Protein AF-0000000080707293 (afdb_homodimer)

Nearest PDB structures (foldseek):
  4d07-assembly1_A-2  TM=9.463E-01  e=6.306E-10  Homo sapiens
  3brl-assembly1_A-2  TM=9.479E-01  e=1.840E-09  Drosophila melanogaster
  7y8w-assembly4_R  TM=9.428E-01  e=1.524E-09  Caenorhabditis elegans
  3rjs-assembly1_A-2  TM=9.451E-01  e=4.175E-09  Toxoplasma gondii
  8glv-assembly1_AQ  TM=9.305E-01  e=3.047E-09  Chlamydomonas reinhardtii

Radius of gyration: 20.5 Å; Cα contacts (8 Å, |Δi|>4): 388; chains: 2; bounding box: 33×100×35 Å

Organism: Ectocarpus siliculosus (NCBI:txid2880)

pLDDT: mean 87.83, std 19.04, range [30.44, 98.69]

Foldseek 3Di:
DVPVVDPPPPCLPPQDDWDKFWDDWQDDPVVVVVLVSLLSVLVVVDDDQVSSQVRSQVVCVVVHDAHKGKGKDQDDDDDDDPQWNTWTWMDTHRMIMIMTGHDD/DPPPVDCPPPPLPPQDDWDKFWDDWQDDPVVVVVLVSLLSVLVVVDDDQVSSQVSSQVVCVVVHDARKGKGKDQDDDDDDDPQWNTWTWMDTHRMIMIMTGHDD

InterPro domains:
  IPR001372 Dynein light chain, type 1/2 [PF01221] (20-100)
  IPR001372 Dynein light chain, type 1/2 [PTHR11886] (20-100)
  IPR001372 Dynein light chain, type 1/2 [SM01375] (15-102)
  IPR037177 Dynein light chain superfamily [G3DSA:3.30.740.10] (8-102)
  IPR037177 Dynein light chain superfamily [SSF54648] (12-102)

Structure (mmCIF, N/CA/C/O backbone):
data_AF-0000000080707293-model_v1
#
loop_
_entity.id
_entity.type
_entity.pdbx_description
1 polymer 'Dynein light chain'
#
loop_
_atom_site.group_PDB
_atom_site.id
_atom_site.type_symbol
_atom_site.label_atom_id
_atom_site.label_alt_id
_atom_site.label_comp_id
_atom_site.label_asym_id
_atom_site.label_entity_id
_atom_site.label_seq_id
_atom_site.pdbx_PDB_ins_code
_atom_site.Cartn_x
_atom_site.Cartn_y
_atom_site.Cartn_z
_atom_site.occupancy
_atom_site.B_iso_or_equiv
_atom_site.auth_seq_id
_atom_site.auth_comp_id
_atom_site.auth_asym_id
_atom_site.auth_atom_id
_atom_site.pdbx_PDB_model_num
ATOM 1 N N . MET A 1 1 ? 3.734 52.5 7.848 1 31.91 1 MET A N 1
ATOM 2 C CA . MET A 1 1 ? 4.555 51.562 7.055 1 31.91 1 MET A CA 1
ATOM 3 C C . MET A 1 1 ? 4.66 50.219 7.73 1 31.91 1 MET A C 1
ATOM 5 O O . MET A 1 1 ? 5.418 49.344 7.285 1 31.91 1 MET A O 1
ATOM 9 N N . ALA A 1 2 ? 4.551 49.969 9.117 1 45.84 2 ALA A N 1
ATOM 10 C CA . ALA A 1 2 ? 4.316 48.969 10.156 1 45.84 2 ALA A CA 1
ATOM 11 C C . ALA A 1 2 ? 3.207 48.031 9.75 1 45.84 2 ALA A C 1
ATOM 13 O O . ALA A 1 2 ? 3.072 46.938 10.328 1 45.84 2 ALA A O 1
ATOM 14 N N . ASP A 1 3 ? 2.119 48.375 9.062 1 36.53 3 ASP A N 1
ATOM 15 C CA . ASP A 1 3 ? 0.836 47.719 8.844 1 36.53 3 ASP A CA 1
ATOM 16 C C . ASP A 1 3 ? 1.015 46.375 8.102 1 36.53 3 ASP A C 1
ATOM 18 O O . ASP A 1 3 ? 0.141 45.531 8.148 1 36.53 3 ASP A O 1
ATOM 22 N N . ASP A 1 4 ? 1.733 46.344 6.996 1 37.84 4 ASP A N 1
ATOM 23 C CA . ASP A 1 4 ? 1.766 45.188 6.078 1 37.84 4 ASP A CA 1
ATOM 24 C C . ASP A 1 4 ? 2.279 43.938 6.773 1 37.84 4 ASP A C 1
ATOM 26 O O . ASP A 1 4 ? 2.531 42.938 6.125 1 37.84 4 ASP A O 1
ATOM 30 N N . GLU A 1 5 ? 3.037 43.938 7.863 1 36.81 5 GLU A N 1
ATOM 31 C CA . GLU A 1 5 ? 3.383 42.781 8.656 1 36.81 5 GLU A CA 1
ATOM 32 C C . GLU A 1 5 ? 2.146 41.938 8.961 1 36.81 5 GLU A C 1
ATOM 34 O O . GLU A 1 5 ? 1.722 41.844 10.117 1 36.81 5 GLU A O 1
ATOM 39 N N . GLN A 1 6 ? 0.89 42.219 8.445 1 34.91 6 GLN A N 1
ATOM 40 C CA . GLN A 1 6 ? -0.385 41.531 8.516 1 34.91 6 GLN A CA 1
ATOM 41 C C . GLN A 1 6 ? -0.174 40.031 8.688 1 34.91 6 GLN A C 1
ATOM 43 O O . GLN A 1 6 ? 0.9 39.5 8.375 1 34.91 6 GLN A O 1
ATOM 48 N N . ALA A 1 7 ? -1.354 39.125 8.867 1 35.03 7 ALA A N 1
ATOM 49 C CA . ALA A 1 7 ? -1.967 37.812 8.875 1 35.03 7 ALA A CA 1
ATOM 50 C C . ALA A 1 7 ? -1.515 36.969 7.676 1 35.03 7 ALA A C 1
ATOM 52 O O . ALA A 1 7 ? -2.096 37.062 6.594 1 35.03 7 ALA A O 1
ATOM 53 N N . ALA A 1 8 ? -0.641 37.062 7.145 1 39.03 8 ALA A N 1
ATOM 54 C CA . ALA A 1 8 ? -0.325 35.875 6.363 1 39.03 8 ALA A CA 1
ATOM 55 C C . ALA A 1 8 ? -0.735 34.594 7.109 1 39.03 8 ALA A C 1
ATOM 57 O O . ALA A 1 8 ? -0.04 34.156 8.023 1 39.03 8 ALA A O 1
ATOM 58 N N . SER A 1 9 ? -1.974 34.5 7.707 1 38.31 9 SER A N 1
ATOM 59 C CA . SER A 1 9 ? -2.871 33.5 8.234 1 38.31 9 SER A CA 1
ATOM 60 C C . SER A 1 9 ? -2.668 32.156 7.527 1 38.31 9 SER A C 1
ATOM 62 O O . SER A 1 9 ? -2.949 32.031 6.332 1 38.31 9 SER A O 1
ATOM 64 N N . GLU A 1 10 ? -1.678 31.578 7.391 1 38.59 10 GLU A N 1
ATOM 65 C CA . GLU A 1 10 ? -1.727 30.141 7.121 1 38.59 10 GLU A CA 1
ATOM 66 C C . GLU A 1 10 ? -3.125 29.578 7.363 1 38.59 10 GLU A C 1
ATOM 68 O O . GLU A 1 10 ? -3.607 29.578 8.5 1 38.59 10 GLU A O 1
ATOM 73 N N . ALA A 1 11 ? -4.203 29.969 6.824 1 42.25 11 ALA A N 1
ATOM 74 C CA . ALA A 1 11 ? -5.57 29.453 6.727 1 42.25 11 ALA A CA 1
ATOM 75 C C . ALA A 1 11 ? -5.652 28.016 7.234 1 42.25 11 ALA A C 1
ATOM 77 O O . ALA A 1 11 ? -5.246 27.078 6.535 1 42.25 11 ALA A O 1
ATOM 78 N N . GLN A 1 12 ? -5.258 27.75 8.352 1 49.78 12 GLN A N 1
ATOM 79 C CA . GLN A 1 12 ? -5.473 26.516 9.109 1 49.78 12 GLN A CA 1
ATOM 80 C C . GLN A 1 12 ? -6.871 25.953 8.875 1 49.78 12 GLN A C 1
ATOM 82 O O . GLN A 1 12 ? -7.859 26.516 9.359 1 49.78 12 GLN A O 1
ATOM 87 N N . GLU A 1 13 ? -7.164 25.891 7.715 1 58.53 13 GLU A N 1
ATOM 88 C CA . GLU A 1 13 ? -8.445 25.234 7.477 1 58.53 13 GLU A CA 1
ATOM 89 C C . GLU A 1 13 ? -8.852 24.359 8.664 1 58.53 13 GLU A C 1
ATOM 91 O O . GLU A 1 13 ? -8 23.75 9.312 1 58.53 13 GLU A O 1
ATOM 96 N N . SER A 1 14 ? -9.812 24.859 9.359 1 77.5 14 SER A N 1
ATOM 97 C CA . SER A 1 14 ? -10.414 24.094 10.445 1 77.5 14 SER A CA 1
ATOM 98 C C . SER A 1 14 ? -10.477 22.609 10.109 1 77.5 14 SER A C 1
ATOM 100 O O . SER A 1 14 ? -11.109 22.219 9.117 1 77.5 14 SER A O 1
ATOM 102 N N . VAL A 1 15 ? -9.484 21.922 10.547 1 84 15 VAL A N 1
ATOM 103 C CA . VAL A 1 15 ? -9.422 20.469 10.344 1 84 15 VAL A CA 1
ATOM 104 C C . VAL A 1 15 ? -10.344 19.766 11.328 1 84 15 VAL A C 1
ATOM 106 O O . VAL A 1 15 ? -10.352 20.078 12.523 1 84 15 VAL A O 1
ATOM 109 N N . THR A 1 16 ? -11.297 19.016 10.758 1 91.75 16 THR A N 1
ATOM 110 C CA . THR A 1 16 ? -12.172 18.203 11.602 1 91.75 16 THR A CA 1
ATOM 111 C C . THR A 1 16 ? -11.352 17.328 12.547 1 91.75 16 THR A C 1
ATOM 113 O O . THR A 1 16 ? -10.375 16.703 12.133 1 91.75 16 THR A O 1
ATOM 116 N N . GLU A 1 17 ? -11.719 17.422 13.812 1 92.5 17 GLU A N 1
ATOM 117 C CA . GLU A 1 17 ? -11.062 16.547 14.781 1 92.5 17 GLU A CA 1
ATOM 118 C C . GLU A 1 17 ? -11.438 15.086 14.555 1 92.5 17 GLU A C 1
ATOM 120 O O . GLU A 1 17 ? -12.625 14.758 14.414 1 92.5 17 GLU A O 1
ATOM 125 N N . ARG A 1 18 ? -10.383 14.305 14.461 1 96.75 18 ARG A N 1
ATOM 126 C CA . ARG A 1 18 ? -10.602 12.875 14.227 1 96.75 18 ARG A CA 1
ATOM 127 C C . ARG A 1 18 ? -9.805 12.031 15.211 1 96.75 18 ARG A C 1
ATOM 129 O O . ARG A 1 18 ? -8.766 12.469 15.719 1 96.75 18 ARG A O 1
ATOM 136 N N . LYS A 1 19 ? -10.359 10.867 15.562 1 97.62 19 LYS A N 1
ATOM 137 C CA . LYS A 1 19 ? -9.641 9.93 16.422 1 97.62 19 LYS A CA 1
ATOM 138 C C . LYS A 1 19 ? -8.531 9.227 15.641 1 97.62 19 LYS A C 1
ATOM 140 O O . LYS A 1 19 ? -8.781 8.633 14.594 1 97.62 19 LYS A O 1
ATOM 145 N N . ILE A 1 20 ? -7.328 9.32 16.234 1 98.06 20 ILE A N 1
ATOM 146 C CA . ILE A 1 20 ? -6.191 8.727 15.547 1 98.06 20 ILE A CA 1
ATOM 147 C C . ILE A 1 20 ? -5.566 7.645 16.422 1 98.06 20 ILE A C 1
ATOM 149 O O . ILE A 1 20 ? -5.297 7.875 17.609 1 98.06 20 ILE A O 1
ATOM 153 N N . GLU A 1 21 ? -5.457 6.488 15.852 1 98.38 21 GLU A N 1
ATOM 154 C CA . GLU A 1 21 ? -4.762 5.371 16.484 1 98.38 21 GLU A CA 1
ATOM 155 C C . GLU A 1 21 ? -3.537 4.953 15.68 1 98.38 21 GLU A C 1
ATOM 157 O O . GLU A 1 21 ? -3.666 4.469 14.547 1 98.38 21 GLU A O 1
ATOM 162 N N . VAL A 1 22 ? -2.398 5.094 16.344 1 98.38 22 VAL A N 1
ATOM 163 C CA . VAL A 1 22 ? -1.158 4.746 15.656 1 98.38 22 VAL A CA 1
ATOM 164 C C . VAL A 1 22 ? -0.89 3.252 15.805 1 98.38 22 VAL A C 1
ATOM 166 O O . VAL A 1 22 ? -0.842 2.727 16.922 1 98.38 22 VAL A O 1
ATOM 169 N N . LEU A 1 23 ? -0.719 2.668 14.688 1 97.19 23 LEU A N 1
ATOM 170 C CA . LEU A 1 23 ? -0.496 1.228 14.695 1 97.19 23 LEU A CA 1
ATOM 171 C C . LEU A 1 23 ? 0.981 0.905 14.492 1 97.19 23 LEU A C 1
ATOM 173 O O . LEU A 1 23 ? 1.514 -0.006 15.133 1 97.19 23 LEU A O 1
ATOM 177 N N . ILE A 1 24 ? 1.685 1.557 13.602 1 96.81 24 ILE A N 1
ATOM 178 C CA . ILE A 1 24 ? 3.121 1.456 13.375 1 96.81 24 ILE A CA 1
ATOM 179 C C . ILE A 1 24 ? 3.699 2.842 13.102 1 96.81 24 ILE A C 1
ATOM 181 O O . ILE A 1 24 ? 3.148 3.605 12.297 1 96.81 24 ILE A O 1
ATOM 185 N N . ALA A 1 25 ? 4.719 3.174 13.781 1 97.12 25 ALA A N 1
ATOM 186 C CA . ALA A 1 25 ? 5.379 4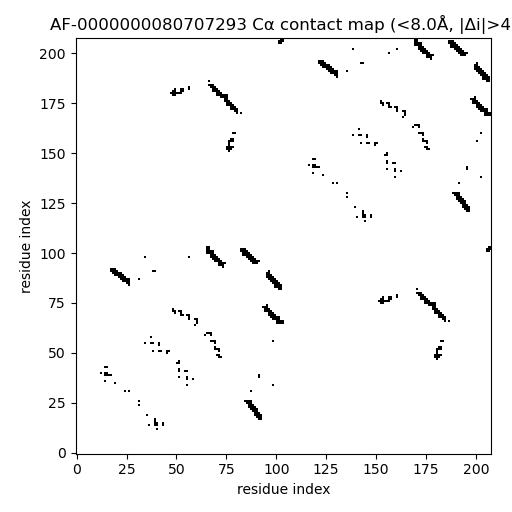.457 13.562 1 97.12 25 ALA A CA 1
ATOM 187 C C . ALA A 1 25 ? 6.895 4.281 13.477 1 97.12 25 ALA A C 1
ATOM 189 O O . ALA A 1 25 ? 7.586 4.305 14.492 1 97.12 25 ALA A O 1
ATOM 190 N N . GLU A 1 26 ? 7.355 4.07 12.336 1 95.38 26 GLU A N 1
ATOM 191 C CA . GLU A 1 26 ? 8.781 4.098 12.031 1 95.38 26 GLU A CA 1
ATOM 192 C C . GLU A 1 26 ? 9.148 5.32 11.195 1 95.38 26 GLU A C 1
ATOM 194 O O . GLU A 1 26 ? 9.727 5.188 10.117 1 95.38 26 GLU A O 1
ATOM 199 N N . ILE A 1 27 ? 8.75 6.441 11.75 1 94.88 27 ILE A N 1
ATOM 200 C CA . ILE A 1 27 ? 8.922 7.746 11.125 1 94.88 27 ILE A CA 1
ATOM 201 C C . ILE A 1 27 ? 9.094 8.812 12.203 1 94.88 27 ILE A C 1
ATOM 203 O O . ILE A 1 27 ? 8.57 8.68 13.312 1 94.88 27 ILE A O 1
ATOM 207 N N . PRO A 1 28 ? 9.898 9.875 11.891 1 95.31 28 PRO A N 1
ATOM 208 C CA . PRO A 1 28 ? 10.07 10.938 12.883 1 95.31 28 PRO A CA 1
ATOM 209 C C . PRO A 1 28 ? 8.75 11.57 13.312 1 95.31 28 PRO A C 1
ATOM 211 O O . PRO A 1 28 ? 7.812 11.641 12.516 1 95.31 28 PRO A O 1
ATOM 214 N N . GLU A 1 29 ? 8.734 12.047 14.57 1 96.44 29 GLU A N 1
ATOM 215 C CA . GLU A 1 29 ? 7.523 12.609 15.164 1 96.44 29 GLU A CA 1
ATOM 216 C C . GLU A 1 29 ? 6.992 13.773 14.344 1 96.44 29 GLU A C 1
ATOM 218 O O . GLU A 1 29 ? 5.781 13.938 14.188 1 96.44 29 GLU A O 1
ATOM 223 N N . GLU A 1 30 ? 7.879 14.508 13.891 1 96.06 30 GLU A N 1
ATOM 224 C CA . GLU A 1 30 ? 7.469 15.656 13.086 1 96.06 30 GLU A CA 1
ATOM 225 C C . GLU A 1 30 ? 6.691 15.211 11.852 1 96.06 30 GLU A C 1
ATOM 227 O O . GLU A 1 30 ? 5.668 15.812 11.508 1 96.06 30 GLU A O 1
ATOM 232 N N . LEU A 1 31 ? 7.156 14.188 11.219 1 95.94 31 LEU A N 1
ATOM 233 C CA . LEU A 1 31 ? 6.5 13.664 10.023 1 95.94 31 LEU A CA 1
ATOM 234 C C . LEU A 1 31 ? 5.195 12.969 10.383 1 95.94 31 LEU A C 1
ATOM 236 O O . LEU A 1 31 ? 4.238 12.984 9.602 1 95.94 31 LEU A O 1
ATOM 240 N N . GLN A 1 32 ? 5.129 12.422 11.539 1 97.31 32 GLN A N 1
ATOM 241 C CA . GLN A 1 32 ? 3.893 11.828 12.031 1 97.31 32 GLN A CA 1
ATOM 242 C C . GLN A 1 32 ? 2.779 12.867 12.125 1 97.31 32 GLN A C 1
ATOM 244 O O . GLN A 1 32 ? 1.669 12.641 11.641 1 97.31 32 GLN A O 1
ATOM 249 N N . GLN A 1 33 ? 3.154 13.945 12.742 1 97.12 33 GLN A N 1
ATOM 250 C CA . GLN A 1 33 ? 2.172 15.008 12.93 1 97.12 33 GLN A CA 1
ATOM 251 C C . GLN A 1 33 ? 1.723 15.586 11.586 1 97.12 33 GLN A C 1
ATOM 253 O O . GLN A 1 33 ? 0.54 15.875 11.398 1 97.12 33 GLN A O 1
ATOM 258 N N . LYS A 1 34 ? 2.689 15.703 10.773 1 96.88 34 LYS A N 1
ATOM 259 C CA . LYS A 1 34 ? 2.375 16.172 9.43 1 96.88 34 LYS A CA 1
ATOM 260 C C . LYS A 1 34 ? 1.408 15.234 8.727 1 96.88 34 LYS A C 1
ATOM 262 O O . LYS A 1 34 ? 0.44 15.672 8.102 1 96.88 34 LYS A O 1
ATOM 267 N N . ALA A 1 35 ? 1.639 13.961 8.789 1 98 35 ALA A N 1
ATOM 268 C CA . ALA A 1 35 ? 0.805 12.953 8.141 1 98 35 ALA A CA 1
ATOM 269 C C . ALA A 1 35 ? -0.608 12.953 8.719 1 98 35 ALA A C 1
ATOM 271 O O . ALA A 1 35 ? -1.59 12.922 7.973 1 98 35 ALA A O 1
ATOM 272 N N . LYS A 1 36 ? -0.695 13.023 10.031 1 97.94 36 LYS A N 1
ATOM 273 C CA . LYS A 1 36 ? -1.994 13.055 10.703 1 97.94 36 LYS A CA 1
ATOM 274 C C . LYS A 1 36 ? -2.816 14.258 10.25 1 97.94 36 LYS A C 1
ATOM 276 O O . LYS A 1 36 ? -3.994 14.125 9.914 1 97.94 36 LYS A O 1
ATOM 281 N N . ARG A 1 37 ? -2.16 15.328 10.273 1 96.81 37 ARG A N 1
ATOM 282 C CA . ARG A 1 37 ? -2.855 16.547 9.883 1 96.81 37 ARG A CA 1
ATOM 283 C C . ARG A 1 37 ? -3.285 16.484 8.422 1 96.81 37 ARG A C 1
ATOM 285 O O . ARG A 1 37 ? -4.418 16.844 8.086 1 96.81 37 ARG A O 1
ATOM 292 N N . ARG A 1 38 ? -2.391 16.062 7.559 1 97.69 38 ARG A N 1
ATOM 293 C CA . ARG A 1 38 ? -2.678 16.031 6.129 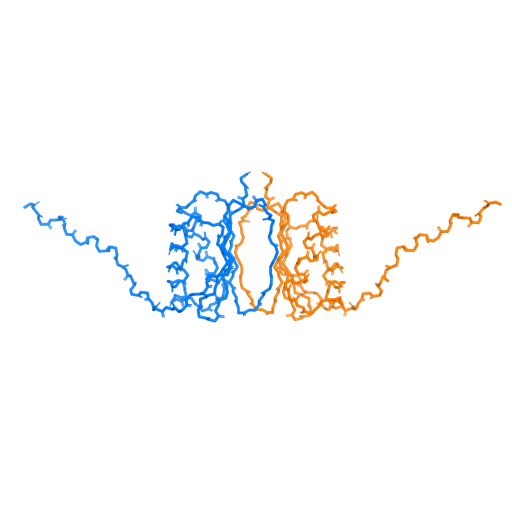1 97.69 38 ARG A CA 1
ATOM 294 C C . ARG A 1 38 ? -3.824 15.07 5.828 1 97.69 38 ARG A C 1
ATOM 296 O O . ARG A 1 38 ? -4.664 15.352 4.973 1 97.69 38 ARG A O 1
ATOM 303 N N . VAL A 1 39 ? -3.836 13.961 6.512 1 98.25 39 VAL A N 1
ATOM 304 C CA . VAL A 1 39 ? -4.902 12.984 6.297 1 98.25 39 VAL A CA 1
ATOM 305 C C . VAL A 1 39 ? -6.242 13.578 6.719 1 98.25 39 VAL A C 1
ATOM 307 O O . VAL A 1 39 ? -7.25 13.414 6.027 1 98.25 39 VAL A O 1
ATOM 310 N N . CYS A 1 40 ? -6.215 14.289 7.809 1 97.94 40 CYS A N 1
ATOM 311 C CA . CYS A 1 40 ? -7.445 14.922 8.273 1 97.94 40 CYS A CA 1
ATOM 312 C C . CYS A 1 40 ? -7.945 15.945 7.262 1 97.94 40 CYS A C 1
ATOM 314 O O . CYS A 1 40 ? -9.141 15.984 6.953 1 97.94 40 CYS A O 1
ATOM 316 N N . LEU A 1 41 ? -7.023 16.688 6.738 1 97.5 41 LEU A N 1
ATOM 317 C CA . LEU A 1 41 ? -7.379 17.672 5.727 1 97.5 41 LEU A CA 1
ATOM 318 C C . LEU A 1 41 ? -7.898 17 4.461 1 97.5 41 LEU A C 1
ATOM 320 O O . LEU A 1 41 ? -8.891 17.438 3.881 1 97.5 41 LEU A O 1
ATOM 324 N N . ALA A 1 42 ? -7.254 15.953 4.07 1 97.94 42 ALA A N 1
ATOM 325 C CA . ALA A 1 42 ? -7.652 15.219 2.875 1 97.94 42 ALA A CA 1
ATOM 326 C C . ALA A 1 42 ? -9.039 14.602 3.045 1 97.94 42 ALA A C 1
ATOM 328 O O . ALA A 1 42 ? -9.859 14.641 2.125 1 97.94 42 ALA A O 1
ATOM 329 N N . MET A 1 43 ? -9.258 14.086 4.223 1 97.56 43 MET A N 1
ATOM 330 C CA . MET A 1 43 ? -10.539 13.445 4.492 1 97.56 43 MET A CA 1
ATOM 331 C C . MET A 1 43 ? -11.672 14.469 4.531 1 97.56 43 MET A C 1
ATOM 333 O O . MET A 1 43 ? -12.828 14.125 4.289 1 97.56 43 MET A O 1
ATOM 337 N N . ASP A 1 44 ? -11.352 15.719 4.871 1 97.38 44 ASP A N 1
ATOM 338 C CA . ASP A 1 44 ? -12.336 16.797 4.816 1 97.38 44 ASP A CA 1
ATOM 339 C C . ASP A 1 44 ? -12.641 17.188 3.373 1 97.38 44 ASP A C 1
ATOM 341 O O . ASP A 1 44 ? -13.75 17.625 3.064 1 97.38 44 ASP A O 1
ATOM 345 N N . LYS A 1 45 ? -11.695 16.922 2.531 1 97.19 45 LYS A N 1
ATOM 346 C CA . LYS A 1 45 ? -11.773 17.422 1.162 1 97.19 45 LYS A CA 1
ATOM 347 C C . LYS A 1 45 ? -12.305 16.359 0.214 1 97.19 45 LYS A C 1
ATOM 349 O O . LYS A 1 45 ? -12.992 16.656 -0.759 1 97.19 45 LYS A O 1
ATOM 354 N N . TYR A 1 46 ? -11.938 15.102 0.477 1 97.5 46 TYR A N 1
ATOM 355 C CA . TYR A 1 46 ? -12.25 14.023 -0.457 1 97.5 46 TYR A CA 1
ATOM 356 C C . TYR A 1 46 ? -13.023 12.906 0.232 1 97.5 46 TYR A C 1
ATOM 358 O O . TYR A 1 46 ? -12.812 12.633 1.415 1 97.5 46 TYR A O 1
ATOM 366 N N . ASP A 1 47 ? -13.836 12.195 -0.566 1 96.31 47 ASP A N 1
ATOM 367 C CA . ASP A 1 47 ? -14.547 11.023 -0.069 1 96.31 47 ASP A CA 1
ATOM 368 C C . ASP A 1 47 ? -13.898 9.734 -0.561 1 96.31 47 ASP A C 1
ATOM 370 O O . ASP A 1 47 ? -13.969 8.703 0.106 1 96.31 47 ASP A O 1
ATOM 374 N N . ILE A 1 48 ? -13.328 9.852 -1.681 1 96.81 48 ILE A N 1
ATOM 375 C CA . ILE A 1 48 ? -12.773 8.672 -2.344 1 96.81 48 ILE A CA 1
ATOM 376 C C . ILE A 1 48 ? -11.398 8.359 -1.77 1 96.81 48 ILE A C 1
ATOM 378 O O . ILE A 1 48 ? -10.531 9.234 -1.692 1 96.81 48 ILE A O 1
ATOM 382 N N . GLU A 1 49 ? -11.25 7.129 -1.358 1 98 49 GLU A N 1
ATOM 383 C CA . GLU A 1 49 ? -10.008 6.672 -0.729 1 98 49 GLU A CA 1
ATOM 384 C C . GLU A 1 49 ? -8.805 6.961 -1.614 1 98 49 GLU A C 1
ATOM 386 O O . GLU A 1 49 ? -7.766 7.422 -1.129 1 98 49 GLU A O 1
ATOM 391 N N . LYS A 1 50 ? -8.93 6.77 -2.865 1 97.44 50 LYS A N 1
ATOM 392 C CA . LYS A 1 50 ? -7.844 7.008 -3.811 1 97.44 50 LYS A CA 1
ATOM 393 C C . LYS A 1 50 ? -7.426 8.477 -3.814 1 97.44 50 LYS A C 1
ATOM 395 O O . LYS A 1 50 ? -6.234 8.789 -3.855 1 97.44 50 LYS A O 1
ATOM 400 N N . ASP A 1 51 ? -8.352 9.359 -3.777 1 98.19 51 ASP A N 1
ATOM 401 C CA . ASP A 1 51 ? -8.055 10.789 -3.787 1 98.19 51 ASP A CA 1
ATOM 402 C C . ASP A 1 51 ? -7.363 11.219 -2.494 1 98.19 51 ASP A C 1
ATOM 404 O O . ASP A 1 51 ? -6.48 12.078 -2.512 1 98.19 51 ASP A O 1
ATOM 408 N N . ILE A 1 52 ? -7.766 10.586 -1.431 1 98.31 52 ILE A N 1
ATOM 409 C CA . ILE A 1 52 ? -7.133 10.867 -0.148 1 98.31 52 ILE A CA 1
ATOM 410 C C . ILE A 1 52 ? -5.668 10.43 -0.184 1 98.31 52 ILE A C 1
ATOM 412 O O . ILE A 1 52 ? -4.77 11.219 0.128 1 98.31 52 ILE A O 1
ATOM 416 N N . ALA A 1 53 ? -5.492 9.25 -0.636 1 98.56 53 ALA A N 1
ATOM 417 C CA . ALA A 1 53 ? -4.129 8.734 -0.747 1 98.56 53 ALA A CA 1
ATOM 418 C C . ALA A 1 53 ? -3.283 9.602 -1.669 1 98.56 53 ALA A C 1
ATOM 420 O O . ALA A 1 53 ? -2.125 9.898 -1.366 1 98.56 53 ALA A O 1
ATOM 421 N N . THR A 1 54 ? -3.854 10.055 -2.73 1 98.12 54 THR A N 1
ATOM 422 C CA . THR A 1 54 ? -3.15 10.867 -3.719 1 98.12 54 THR A CA 1
ATOM 423 C C . THR A 1 54 ? -2.762 12.219 -3.135 1 98.12 54 THR A C 1
ATOM 425 O O . THR A 1 54 ? -1.643 12.695 -3.342 1 98.12 54 THR A O 1
ATOM 428 N N . ASP A 1 55 ? -3.629 12.75 -2.434 1 98.19 55 ASP A N 1
ATOM 429 C CA . ASP A 1 55 ? -3.377 14.047 -1.821 1 98.19 55 ASP A CA 1
ATOM 430 C C . ASP A 1 55 ? -2.246 13.969 -0.798 1 98.19 55 ASP A C 1
ATOM 432 O O . ASP A 1 55 ? -1.335 14.797 -0.803 1 98.19 55 ASP A O 1
ATOM 436 N N . VAL A 1 56 ? -2.326 12.984 0.053 1 98.06 56 VAL A N 1
ATOM 437 C CA . VAL A 1 56 ? -1.322 12.82 1.1 1 98.06 56 VAL A CA 1
ATOM 438 C C . VAL A 1 56 ? 0.043 12.555 0.469 1 98.06 56 VAL A C 1
ATOM 440 O O . VAL A 1 56 ? 1.032 13.203 0.823 1 98.06 56 VAL A O 1
ATOM 443 N N . LYS A 1 57 ? 0.05 11.68 -0.392 1 97.5 57 LYS A N 1
ATOM 444 C CA . LYS A 1 57 ? 1.301 11.344 -1.067 1 97.5 57 LYS A CA 1
ATOM 445 C C . LYS A 1 57 ? 1.902 12.57 -1.747 1 97.5 57 LYS A C 1
ATOM 447 O O . LYS A 1 57 ? 3.107 12.812 -1.653 1 97.5 57 LYS A O 1
ATOM 452 N N . LYS A 1 58 ? 1.137 13.312 -2.475 1 96.81 58 LYS A N 1
ATOM 453 C CA . LYS A 1 58 ? 1.591 14.508 -3.182 1 96.81 58 LYS A CA 1
ATOM 454 C C . LYS A 1 58 ? 2.191 15.523 -2.215 1 96.81 58 LYS A C 1
ATOM 456 O O . LYS A 1 58 ? 3.232 16.109 -2.5 1 96.81 58 LYS A O 1
ATOM 461 N N . HIS A 1 59 ? 1.54 15.672 -1.16 1 96.69 59 HIS A N 1
ATOM 462 C CA . HIS A 1 59 ? 2.023 16.625 -0.159 1 96.69 59 HIS A CA 1
ATOM 463 C C . HIS A 1 59 ? 3.391 16.203 0.376 1 96.69 59 HIS A C 1
ATOM 465 O O . HIS A 1 59 ? 4.289 17.031 0.507 1 96.69 59 HIS A O 1
ATOM 471 N N . PHE A 1 60 ? 3.566 14.953 0.596 1 96.69 60 PHE A N 1
ATOM 472 C CA . PHE A 1 60 ? 4.84 14.469 1.113 1 96.69 60 PHE A CA 1
ATOM 473 C C . PHE A 1 60 ? 5.906 14.477 0.022 1 96.69 60 PHE A C 1
ATOM 475 O O . PHE A 1 60 ? 7.078 14.742 0.294 1 96.69 60 PHE A O 1
ATOM 482 N N . ASP A 1 61 ? 5.512 14.242 -1.146 1 94.69 61 ASP A N 1
ATOM 483 C CA . ASP A 1 61 ? 6.449 14.352 -2.258 1 94.69 61 ASP A CA 1
ATOM 484 C C . ASP A 1 61 ? 6.996 15.773 -2.381 1 94.69 61 ASP A C 1
ATOM 486 O O . ASP A 1 61 ? 8.148 15.969 -2.758 1 94.69 61 ASP A O 1
ATOM 490 N N . GLU A 1 62 ? 6.176 16.656 -2.09 1 95.25 62 GLU A N 1
ATOM 491 C CA . GLU A 1 62 ? 6.535 18.062 -2.26 1 95.25 62 GLU A CA 1
ATOM 492 C C . GLU A 1 62 ? 7.324 18.578 -1.059 1 95.25 62 GLU A C 1
ATOM 494 O O . GLU A 1 62 ? 8.227 19.406 -1.209 1 95.25 62 GLU A O 1
ATOM 499 N N . GLU A 1 63 ? 7.02 18.078 0.102 1 94.12 63 GLU A N 1
ATOM 500 C CA . GLU A 1 63 ? 7.547 18.672 1.319 1 94.12 63 GLU A CA 1
ATOM 501 C C . GLU A 1 63 ? 8.688 17.844 1.903 1 94.12 63 GLU A C 1
ATOM 503 O O . GLU A 1 63 ? 9.445 18.328 2.75 1 94.12 63 GLU A O 1
ATOM 508 N N . CYS A 1 64 ? 8.742 16.641 1.474 1 91.75 64 CYS A N 1
ATOM 509 C CA . CYS A 1 64 ? 9.75 15.742 2.029 1 91.75 64 CYS A CA 1
ATOM 510 C C . CYS A 1 64 ? 10.586 15.117 0.925 1 91.75 64 CYS A C 1
ATOM 512 O O . CYS A 1 64 ? 10.156 15.047 -0.227 1 91.75 64 CYS A O 1
ATOM 514 N N . GLU A 1 65 ? 11.727 14.781 1.269 1 87.38 65 GLU A N 1
ATOM 515 C CA . GLU A 1 65 ? 12.594 14.094 0.315 1 87.38 65 GLU A CA 1
ATOM 516 C C . GLU A 1 65 ? 12.242 12.617 0.22 1 87.38 65 GLU A C 1
ATOM 518 O O . GLU A 1 65 ? 11.695 12.039 1.162 1 87.38 65 GLU A O 1
ATOM 523 N N . GLY A 1 66 ? 12.516 12.055 -1.031 1 88.38 66 GLY A N 1
ATOM 524 C CA . GLY A 1 66 ? 12.32 10.633 -1.233 1 88.38 66 GLY A CA 1
ATOM 525 C C . GLY A 1 66 ? 11.07 10.312 -2.035 1 88.38 66 GLY A C 1
ATOM 526 O O . GLY A 1 66 ? 10.367 11.211 -2.488 1 88.38 66 GLY A O 1
ATOM 527 N N . SER A 1 67 ? 10.875 9.031 -2.311 1 90.75 67 SER A N 1
ATOM 528 C CA . SER A 1 67 ? 9.703 8.547 -3.037 1 90.75 67 SER A CA 1
ATOM 529 C C . SER A 1 67 ? 8.648 8 -2.084 1 90.75 67 SER A C 1
ATOM 531 O O . SER A 1 67 ? 8.836 6.941 -1.479 1 90.75 67 SER A O 1
ATOM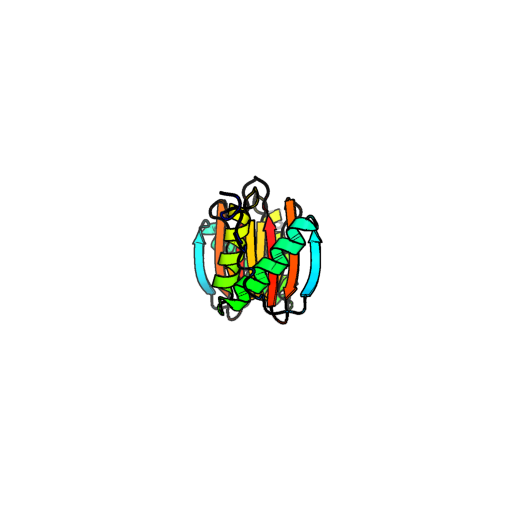 533 N N . TRP A 1 68 ? 7.582 8.727 -1.979 1 94.88 68 TRP A N 1
ATOM 534 C CA . TRP A 1 68 ? 6.57 8.375 -0.993 1 94.88 68 TRP A CA 1
ATOM 535 C C . TRP A 1 68 ? 5.449 7.555 -1.633 1 94.88 68 TRP A C 1
ATOM 537 O O . TRP A 1 68 ? 5.133 7.742 -2.809 1 94.88 68 TRP A O 1
ATOM 547 N N . HIS A 1 69 ? 4.852 6.617 -0.902 1 96.31 69 HIS A N 1
ATOM 548 C CA . HIS A 1 69 ? 3.686 5.805 -1.237 1 96.31 69 HIS A CA 1
ATOM 549 C C . HIS A 1 69 ? 2.607 5.926 -0.167 1 96.31 69 HIS A C 1
ATOM 551 O O . HIS A 1 69 ? 2.914 5.996 1.025 1 96.31 69 HIS A O 1
ATOM 557 N N . CYS A 1 70 ? 1.368 5.969 -0.612 1 98.25 70 CYS A N 1
ATOM 558 C CA . CYS A 1 70 ? 0.284 6.078 0.358 1 98.25 70 CYS A CA 1
ATOM 559 C C . CYS A 1 70 ? -0.875 5.16 -0.014 1 98.25 70 CYS A C 1
ATOM 561 O O . CYS A 1 70 ? -1.272 5.098 -1.179 1 98.25 70 CYS A O 1
ATOM 563 N N . VAL A 1 71 ? -1.333 4.414 0.953 1 98.56 71 VAL A N 1
ATOM 564 C CA . VAL A 1 71 ? -2.541 3.604 0.841 1 98.56 71 VAL A CA 1
ATOM 565 C C . VAL A 1 71 ? -3.564 4.055 1.881 1 98.56 71 VAL A C 1
ATOM 567 O O . VAL A 1 71 ? -3.219 4.285 3.041 1 98.56 71 VAL A O 1
ATOM 570 N N . SER A 1 72 ? -4.75 4.238 1.499 1 98.62 72 SER A N 1
ATOM 571 C CA . SER A 1 72 ? -5.84 4.586 2.404 1 98.62 72 SER A CA 1
ATOM 572 C C . SER A 1 72 ? -7.07 3.725 2.145 1 98.62 72 SER A C 1
ATOM 574 O O . SER A 1 72 ? -7.438 3.49 0.991 1 98.62 72 SER A O 1
ATOM 576 N N . GLY A 1 73 ? -7.68 3.244 3.223 1 98.12 73 GLY A N 1
ATOM 577 C CA . GLY A 1 73 ? -8.852 2.41 3 1 98.12 73 GLY A CA 1
ATOM 578 C C . GLY A 1 73 ? -9.492 1.925 4.289 1 98.12 73 GLY A C 1
ATOM 579 O O . GLY A 1 73 ? -8.891 2.023 5.359 1 98.12 73 GLY A O 1
ATOM 580 N N . ARG A 1 74 ? -10.656 1.351 4.141 1 96.81 74 ARG A N 1
ATOM 581 C CA . ARG A 1 74 ? -11.43 0.886 5.285 1 96.81 74 ARG A CA 1
ATOM 582 C C . ARG A 1 74 ? -11.062 -0.546 5.652 1 96.81 74 ARG A C 1
ATOM 584 O O . ARG A 1 74 ? -11.266 -0.972 6.793 1 96.81 74 ARG A O 1
ATOM 591 N N . SER A 1 75 ? -10.531 -1.289 4.652 1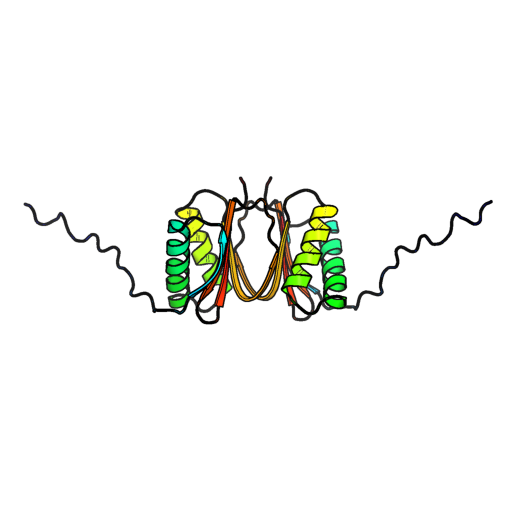 96.62 75 SER A N 1
ATOM 592 C CA . SER A 1 75 ? -10.227 -2.695 4.895 1 96.62 75 SER A CA 1
ATOM 593 C C . SER A 1 75 ? -9.109 -3.184 3.98 1 96.62 75 SER A C 1
ATOM 595 O O . SER A 1 75 ? -9.328 -3.412 2.789 1 96.62 75 SER A O 1
ATOM 597 N N . PHE A 1 76 ? -7.945 -3.344 4.562 1 98.12 76 PHE A N 1
ATOM 598 C CA . PHE A 1 76 ? -6.828 -3.898 3.812 1 98.12 76 PHE A CA 1
ATOM 599 C C . PHE A 1 76 ? -5.73 -4.379 4.754 1 98.12 76 PHE A C 1
ATOM 601 O O . PHE A 1 76 ? -5.695 -3.996 5.926 1 98.12 76 PHE A O 1
ATOM 608 N N . GLY A 1 77 ? -4.965 -5.285 4.277 1 97 77 GLY A N 1
ATOM 609 C CA . GLY A 1 77 ? -3.688 -5.672 4.855 1 97 77 GLY A CA 1
ATOM 610 C C . GLY A 1 77 ? -2.504 -5.328 3.971 1 97 77 GLY A C 1
ATOM 611 O O . GLY A 1 77 ? -2.652 -5.184 2.756 1 97 77 GLY A O 1
ATOM 612 N N . CYS A 1 78 ? -1.345 -5.195 4.672 1 96.94 78 CYS A N 1
ATOM 613 C CA . CYS A 1 78 ? -0.189 -4.797 3.875 1 96.94 78 CYS A CA 1
ATOM 614 C C . CYS A 1 78 ? 1.095 -5.395 4.441 1 96.94 78 CYS A C 1
ATOM 616 O O . CYS A 1 78 ? 1.154 -5.742 5.625 1 96.94 78 CYS A O 1
ATOM 618 N N . SER A 1 79 ? 1.977 -5.574 3.533 1 95.81 79 SER A N 1
ATOM 619 C CA . SER A 1 79 ? 3.342 -5.977 3.859 1 95.81 79 SER A CA 1
ATOM 620 C C . SER A 1 79 ? 4.359 -5.176 3.059 1 95.81 79 SER A C 1
ATOM 622 O O . SER A 1 79 ? 4.352 -5.207 1.825 1 95.81 79 SER A O 1
ATOM 624 N N . VAL A 1 80 ? 5.125 -4.41 3.775 1 94.25 80 VAL A N 1
ATOM 625 C CA . VAL A 1 80 ? 6.129 -3.539 3.172 1 94.25 80 VAL A CA 1
ATOM 626 C C . VAL A 1 80 ? 7.523 -3.959 3.633 1 94.25 80 VAL A C 1
ATOM 628 O O . VAL A 1 80 ? 7.684 -4.504 4.727 1 94.25 80 VAL A O 1
ATOM 631 N N . THR A 1 81 ? 8.492 -3.689 2.787 1 85.81 81 THR A N 1
ATOM 632 C CA . THR A 1 81 ? 9.859 -4.113 3.086 1 85.81 81 THR A CA 1
ATOM 633 C C . THR A 1 81 ? 10.43 -3.322 4.258 1 85.81 81 THR A C 1
ATOM 635 O O . THR A 1 81 ? 10.039 -2.174 4.484 1 85.81 81 THR A O 1
ATOM 638 N N . HIS A 1 82 ? 11.391 -3.963 4.883 1 77.69 82 HIS A N 1
ATOM 639 C CA . HIS A 1 82 ? 12.086 -3.332 6 1 77.69 82 HIS A CA 1
ATOM 640 C C . HIS A 1 82 ? 13.07 -2.279 5.504 1 77.69 82 HIS A C 1
ATOM 642 O O . HIS A 1 82 ? 13.555 -1.46 6.289 1 77.69 82 HIS A O 1
ATOM 648 N N . GLU A 1 83 ? 13.281 -2.27 4.254 1 77.94 83 GLU A N 1
ATOM 649 C CA . GLU A 1 83 ? 14.258 -1.335 3.693 1 77.94 83 GLU A CA 1
ATOM 650 C C . GLU A 1 83 ? 13.656 0.059 3.535 1 77.94 83 GLU A C 1
ATOM 652 O O . GLU A 1 83 ? 14.359 1.007 3.182 1 77.94 83 GLU A O 1
ATOM 657 N N . THR A 1 84 ? 12.438 0.17 3.902 1 80.69 84 THR A N 1
ATOM 658 C CA . THR A 1 84 ? 11.789 1.476 3.826 1 80.69 84 THR A CA 1
ATOM 659 C C . THR A 1 84 ? 12.406 2.443 4.832 1 80.69 84 THR A C 1
ATOM 661 O O . THR A 1 84 ? 12.789 2.043 5.934 1 80.69 84 THR A O 1
ATOM 664 N N . LYS A 1 85 ? 12.695 3.689 4.426 1 81 85 LYS A N 1
ATOM 665 C CA . LYS A 1 85 ? 13.289 4.711 5.285 1 81 85 LYS A CA 1
ATOM 666 C C . LYS A 1 85 ? 12.297 5.168 6.355 1 81 85 LYS A C 1
ATOM 668 O O . LYS A 1 85 ? 12.688 5.434 7.492 1 81 85 LYS A O 1
ATOM 673 N N . HIS A 1 86 ? 11.078 5.281 5.926 1 92.19 86 HIS A N 1
ATOM 674 C CA . HIS A 1 86 ? 10.016 5.727 6.812 1 92.19 86 HIS A CA 1
ATOM 675 C C . HIS A 1 86 ? 8.758 4.883 6.629 1 92.19 86 HIS A C 1
ATOM 677 O O . HIS A 1 86 ? 8.469 4.426 5.523 1 92.19 86 HIS A O 1
ATOM 683 N N . LEU A 1 87 ? 8.07 4.668 7.715 1 96.38 87 LEU A N 1
ATOM 684 C CA . LEU A 1 87 ? 6.805 3.941 7.691 1 96.38 87 LEU A CA 1
ATOM 685 C C . LEU A 1 87 ? 5.859 4.461 8.773 1 96.38 87 LEU A C 1
ATOM 687 O O . LEU A 1 87 ? 6.242 4.566 9.938 1 96.38 87 LEU A O 1
ATOM 691 N N . PHE A 1 88 ? 4.727 4.727 8.391 1 98.25 88 PHE A N 1
ATOM 692 C CA . PHE A 1 88 ? 3.699 5.203 9.305 1 98.25 88 PHE A CA 1
ATOM 693 C C . PHE A 1 88 ? 2.348 4.582 8.969 1 98.25 88 PHE A C 1
ATOM 695 O O . PHE A 1 88 ? 1.814 4.793 7.879 1 98.25 88 PHE A O 1
ATOM 702 N N . PHE A 1 89 ? 1.862 3.801 9.883 1 98.44 89 PHE A N 1
ATOM 703 C CA . PHE A 1 89 ? 0.586 3.109 9.734 1 98.44 89 PHE A CA 1
ATOM 704 C C . PHE A 1 89 ? -0.352 3.451 10.891 1 98.44 89 PHE A C 1
ATOM 706 O O . PHE A 1 89 ? -0.031 3.201 12.055 1 98.44 89 PHE A O 1
ATOM 713 N N . PHE A 1 90 ? -1.489 4.051 10.508 1 98.62 90 PHE A N 1
ATOM 714 C CA . PHE A 1 90 ? -2.375 4.504 11.57 1 98.62 90 PHE A CA 1
ATOM 715 C C . PHE A 1 90 ? -3.828 4.484 11.117 1 98.62 90 PHE A C 1
ATOM 717 O O . PHE A 1 90 ? -4.105 4.363 9.914 1 98.62 90 PHE A O 1
ATOM 724 N N . LYS A 1 91 ? -4.66 4.516 12.07 1 98.19 91 LYS A N 1
ATOM 725 C CA . LYS A 1 91 ? -6.102 4.59 11.852 1 98.19 91 LYS A CA 1
ATOM 726 C C . LYS A 1 91 ? -6.637 5.984 12.164 1 98.19 91 LYS A C 1
ATOM 728 O O . LYS A 1 91 ? -6.301 6.562 13.203 1 98.19 91 LYS A O 1
ATOM 733 N N . CYS A 1 92 ? -7.324 6.551 11.281 1 98.12 92 CYS A N 1
ATOM 734 C CA . CYS A 1 92 ? -8.016 7.824 11.438 1 98.12 92 CYS A CA 1
ATOM 735 C C . CYS A 1 92 ? -9.523 7.645 11.328 1 98.12 92 CYS A C 1
ATOM 737 O O . CYS A 1 92 ? -10.062 7.547 10.219 1 98.12 92 CYS A O 1
ATOM 739 N N . ASP A 1 93 ? -10.203 7.699 12.484 1 97.25 93 ASP A N 1
ATOM 740 C CA . ASP A 1 93 ? -11.602 7.273 12.594 1 97.25 93 ASP A CA 1
ATOM 741 C C . ASP A 1 93 ? -11.773 5.848 12.078 1 97.25 93 ASP A C 1
ATOM 743 O O . ASP A 1 93 ? -11.32 4.891 12.719 1 97.25 93 ASP A O 1
ATOM 747 N N . GLN A 1 94 ? -12.375 5.719 10.883 1 95.81 94 GLN A N 1
ATOM 748 C CA . GLN A 1 94 ? -12.609 4.371 10.367 1 95.81 94 GLN A CA 1
ATOM 749 C C . GLN A 1 94 ? -11.727 4.078 9.164 1 95.81 94 GLN A C 1
ATOM 751 O O . GLN A 1 94 ? -11.852 3.021 8.539 1 95.81 94 GLN A O 1
ATOM 756 N N . MET A 1 95 ? -10.766 4.973 8.945 1 97.19 95 MET A N 1
ATOM 757 C CA . MET A 1 95 ? -9.898 4.832 7.781 1 97.19 95 MET A CA 1
ATOM 758 C C . MET A 1 95 ? -8.477 4.457 8.203 1 97.19 95 MET A C 1
ATOM 760 O O . MET A 1 95 ? -7.91 5.078 9.102 1 97.19 95 MET A O 1
ATOM 764 N N . PHE A 1 96 ? -7.965 3.406 7.57 1 98.31 96 PHE A N 1
ATOM 765 C CA . PHE A 1 96 ? -6.562 3.064 7.754 1 98.31 96 PHE A CA 1
ATOM 766 C C . PHE A 1 96 ? -5.691 3.775 6.723 1 98.31 96 PHE A C 1
ATOM 768 O O . PHE A 1 96 ? -6.074 3.887 5.555 1 98.31 96 PHE A O 1
ATOM 775 N N . VAL A 1 97 ? -4.551 4.246 7.184 1 98.69 97 VAL A N 1
ATOM 776 C CA . VAL A 1 97 ? -3.627 4.922 6.285 1 98.69 97 VAL A CA 1
ATOM 777 C C . VAL A 1 97 ? -2.223 4.352 6.457 1 98.69 97 VAL A C 1
ATOM 779 O O . VAL A 1 97 ? -1.718 4.258 7.578 1 98.69 97 VAL A O 1
ATOM 782 N N . LEU A 1 98 ? -1.659 3.955 5.336 1 98.5 98 LEU A N 1
ATOM 783 C CA . LEU A 1 98 ? -0.262 3.539 5.281 1 98.5 98 LEU A CA 1
ATOM 784 C C . LEU A 1 98 ? 0.562 4.516 4.449 1 98.5 98 LEU A C 1
ATOM 786 O O . LEU A 1 98 ? 0.27 4.734 3.271 1 98.5 98 LEU A O 1
ATOM 790 N N . LEU A 1 99 ? 1.51 5.117 5.094 1 98.19 99 LEU A N 1
ATOM 791 C CA . LEU A 1 99 ? 2.428 6.055 4.453 1 98.19 99 LEU A CA 1
ATOM 792 C C . LEU A 1 99 ? 3.875 5.613 4.645 1 98.19 99 LEU A C 1
ATOM 794 O O . LEU A 1 99 ? 4.293 5.316 5.77 1 98.19 99 LEU A O 1
ATOM 798 N N . PHE A 1 100 ? 4.602 5.496 3.492 1 96.31 100 PHE A N 1
ATOM 799 C CA . PHE A 1 100 ? 6 5.109 3.648 1 96.31 100 PHE A CA 1
ATOM 800 C C . PHE A 1 100 ? 6.84 5.625 2.486 1 96.31 100 PHE A C 1
ATOM 802 O O . PHE A 1 100 ? 6.297 6.035 1.457 1 96.31 100 PHE A O 1
ATOM 809 N N . CYS A 1 101 ? 8.094 5.715 2.793 1 93.62 101 CYS A N 1
ATOM 810 C CA . CYS A 1 101 ? 9.062 6.215 1.824 1 93.62 101 CYS A CA 1
ATOM 811 C C . CYS A 1 101 ? 10.008 5.113 1.376 1 93.62 101 CYS A C 1
ATOM 813 O O . CYS A 1 101 ? 10.57 4.398 2.207 1 93.62 101 CYS A O 1
ATOM 815 N N . SER A 1 102 ? 10.109 4.887 0.055 1 86.12 102 SER A N 1
ATOM 816 C CA . SER A 1 102 ? 11.047 3.895 -0.462 1 86.12 102 SER A CA 1
ATOM 817 C C . SER A 1 102 ? 12.453 4.469 -0.579 1 86.12 102 SER A C 1
ATOM 819 O O . SER A 1 102 ? 12.625 5.68 -0.754 1 86.12 102 SER A O 1
ATOM 821 N N . PRO A 1 103 ? 13.438 3.566 -0.384 1 75.38 103 PRO A N 1
ATOM 822 C CA . PRO A 1 103 ? 14.82 4.051 -0.474 1 75.38 103 PRO A CA 1
ATOM 823 C C . PRO A 1 103 ? 15.164 4.602 -1.855 1 75.38 103 PRO A C 1
ATOM 825 O O . PRO A 1 103 ? 14.531 4.223 -2.85 1 75.38 103 PRO A O 1
ATOM 828 N N . GLU A 1 104 ? 15.859 5.676 -2.113 1 61.34 104 GLU A N 1
ATOM 829 C CA . GLU A 1 104 ? 16.359 6.258 -3.357 1 61.34 104 GLU A CA 1
ATOM 830 C C . GLU A 1 104 ? 17.234 5.266 -4.117 1 61.34 104 GLU A C 1
ATOM 832 O O . GLU A 1 104 ? 17.906 4.434 -3.506 1 61.34 104 GLU A O 1
ATOM 837 N N . MET B 1 1 ? 17.969 -49.188 -14.547 1 30.44 1 MET B N 1
ATOM 838 C CA . MET B 1 1 ? 18.469 -48.281 -13.539 1 30.44 1 MET B CA 1
ATOM 839 C C . MET B 1 1 ? 17.922 -46.875 -13.766 1 30.44 1 MET B C 1
ATOM 841 O O . MET B 1 1 ? 18.453 -45.906 -13.234 1 30.44 1 MET B O 1
ATOM 845 N N . ALA B 1 2 ? 17.094 -46.5 -14.852 1 45.25 2 ALA B N 1
ATOM 846 C CA . ALA B 1 2 ? 16.203 -45.594 -15.555 1 45.25 2 ALA B CA 1
ATOM 847 C C . ALA B 1 2 ? 15.156 -45 -14.609 1 45.25 2 ALA B C 1
ATOM 849 O O . ALA B 1 2 ? 14.406 -44.094 -14.984 1 45.25 2 ALA B O 1
ATOM 850 N N . ASP B 1 3 ? 14.711 -45.625 -13.492 1 36.78 3 ASP B N 1
ATOM 851 C CA . ASP B 1 3 ? 13.508 -45.406 -12.695 1 36.78 3 ASP B CA 1
ATOM 852 C C . ASP B 1 3 ? 13.523 -44.031 -12.039 1 36.78 3 ASP B C 1
ATOM 854 O O . ASP B 1 3 ? 12.477 -43.469 -11.703 1 36.78 3 ASP B O 1
ATOM 858 N N . ASP B 1 4 ? 14.547 -43.594 -11.281 1 37.66 4 ASP B N 1
ATOM 859 C CA . ASP B 1 4 ? 14.578 -42.5 -10.312 1 37.66 4 ASP B CA 1
ATOM 860 C C . ASP B 1 4 ? 14.367 -41.156 -10.992 1 37.66 4 ASP B C 1
ATOM 862 O O . ASP B 1 4 ? 14.578 -40.094 -10.383 1 37.66 4 ASP B O 1
ATOM 866 N N . GLU B 1 5 ? 14.633 -40.906 -12.258 1 36.75 5 GLU B N 1
ATOM 867 C CA . GLU B 1 5 ? 14.312 -39.656 -12.961 1 36.75 5 GLU B CA 1
ATOM 868 C C . GLU B 1 5 ? 12.875 -39.219 -12.688 1 36.75 5 GLU B C 1
ATOM 870 O O . GLU B 1 5 ? 11.977 -39.531 -13.477 1 36.75 5 GLU B O 1
ATOM 875 N N . GLN B 1 6 ? 12.141 -39.656 -11.594 1 35.69 6 GLN B N 1
ATOM 876 C CA . GLN B 1 6 ? 10.859 -39.344 -10.961 1 35.69 6 GLN B CA 1
ATOM 877 C C . GLN B 1 6 ? 10.461 -37.906 -11.234 1 35.69 6 GLN B C 1
ATOM 879 O O . GLN B 1 6 ? 11.32 -37.031 -11.406 1 35.69 6 GLN B O 1
ATOM 884 N N . ALA B 1 7 ? 9.109 -37.5 -11.297 1 36.12 7 ALA B N 1
ATOM 885 C CA . ALA B 1 7 ? 8.102 -36.469 -11.156 1 36.12 7 ALA B CA 1
ATOM 886 C C . ALA B 1 7 ? 8.477 -35.469 -10.055 1 36.12 7 ALA B C 1
ATOM 888 O O . ALA B 1 7 ? 8.352 -35.781 -8.867 1 36.12 7 ALA B O 1
ATOM 889 N N . ALA B 1 8 ? 9.461 -35.062 -9.812 1 39.22 8 ALA B N 1
ATOM 890 C CA . ALA B 1 8 ? 9.516 -33.781 -9.125 1 39.22 8 ALA B CA 1
ATOM 891 C C . ALA B 1 8 ? 8.305 -32.906 -9.477 1 39.22 8 ALA B C 1
ATOM 893 O O . ALA B 1 8 ? 8.25 -32.312 -10.562 1 39.22 8 ALA B O 1
ATOM 894 N N . SER B 1 9 ? 7.043 -33.406 -9.406 1 38.72 9 SER B N 1
ATOM 895 C CA . SER B 1 9 ? 5.684 -32.875 -9.391 1 38.72 9 SER B CA 1
ATOM 896 C C . SER B 1 9 ? 5.633 -31.516 -8.734 1 38.72 9 SER B C 1
ATOM 898 O O . SER B 1 9 ? 5.895 -31.375 -7.531 1 38.72 9 SER B O 1
ATOM 900 N N . GLU B 1 10 ? 6.23 -30.547 -9.039 1 38.84 10 GLU B N 1
ATOM 901 C CA . GLU B 1 10 ? 5.734 -29.234 -8.641 1 38.84 10 GLU B CA 1
ATOM 902 C C . GLU B 1 10 ? 4.285 -29.312 -8.164 1 38.84 10 GLU B C 1
ATOM 904 O O . GLU B 1 10 ? 3.383 -29.609 -8.945 1 38.84 10 GLU B O 1
ATOM 909 N N . ALA B 1 11 ? 3.812 -30.047 -7.234 1 42.34 11 ALA B N 1
ATOM 910 C CA . ALA B 1 11 ? 2.557 -30.109 -6.492 1 42.34 11 ALA B CA 1
ATOM 911 C C . ALA B 1 11 ? 1.712 -28.859 -6.734 1 42.34 11 ALA B C 1
ATOM 913 O O . ALA B 1 11 ? 2.002 -27.781 -6.191 1 42.34 11 ALA B O 1
ATOM 914 N N . GLN B 1 12 ? 1.379 -28.547 -7.887 1 50.12 12 GLN B N 1
ATOM 915 C CA . GLN B 1 12 ? 0.411 -27.562 -8.328 1 50.12 12 GLN B CA 1
ATOM 916 C C . GLN B 1 12 ? -0.812 -27.531 -7.418 1 50.12 12 GLN B C 1
ATOM 918 O O . GLN B 1 12 ? -1.631 -28.453 -7.441 1 50.12 12 GLN B O 1
ATOM 923 N N . GLU B 1 13 ? -0.561 -27.469 -6.242 1 58.78 13 GLU B N 1
ATOM 924 C CA . GLU B 1 13 ? -1.736 -27.312 -5.395 1 58.78 13 GLU B CA 1
ATOM 925 C C . GLU B 1 13 ? -2.91 -26.734 -6.18 1 58.78 13 GLU B C 1
ATOM 927 O O . GLU B 1 13 ? -2.719 -25.906 -7.074 1 58.78 13 GLU B O 1
ATOM 932 N N . SER B 1 14 ? -3.838 -27.594 -6.391 1 77.38 14 SER B N 1
ATOM 933 C CA . SER B 1 14 ? -5.086 -27.172 -7.02 1 77.38 14 SER B CA 1
ATOM 934 C C . SER B 1 14 ? -5.5 -25.781 -6.562 1 77.38 14 SER B C 1
ATOM 936 O O . SER B 1 14 ? -5.711 -25.547 -5.367 1 77.38 14 SER B O 1
ATOM 938 N N . VAL B 1 15 ? -5.125 -24.828 -7.344 1 83.62 15 VAL B N 1
ATOM 939 C CA . VAL B 1 15 ? -5.473 -23.438 -7.066 1 83.62 15 VAL B CA 1
ATOM 940 C C . VAL B 1 15 ? -6.922 -23.172 -7.477 1 83.62 15 VAL B C 1
ATOM 942 O O . VAL B 1 15 ? -7.348 -23.578 -8.562 1 83.62 15 VAL B O 1
ATOM 945 N N . THR B 1 16 ? -7.703 -22.75 -6.473 1 91.69 16 THR B N 1
ATOM 946 C CA . THR B 1 16 ? -9.078 -22.359 -6.766 1 91.69 16 THR B CA 1
ATOM 947 C C . THR B 1 16 ? -9.117 -21.328 -7.898 1 91.69 16 THR B C 1
ATOM 949 O O . THR B 1 16 ? -8.336 -20.375 -7.914 1 91.69 16 THR B O 1
ATOM 952 N N . GLU B 1 17 ? -9.969 -21.656 -8.875 1 92.44 17 GLU B N 1
ATOM 953 C CA . GLU B 1 17 ? -10.156 -20.688 -9.953 1 92.44 17 GLU B CA 1
ATOM 954 C C . GLU B 1 17 ? -10.867 -19.422 -9.453 1 92.44 17 GLU B C 1
ATOM 956 O O . GLU B 1 17 ? -11.891 -19.516 -8.781 1 92.44 17 GLU B O 1
ATOM 961 N N . ARG B 1 18 ? -10.219 -18.328 -9.781 1 96.69 18 ARG B N 1
ATOM 962 C CA . ARG B 1 18 ? -10.781 -17.047 -9.359 1 96.69 18 ARG B CA 1
ATOM 963 C C . ARG B 1 18 ? -10.844 -16.062 -10.523 1 96.69 18 ARG B C 1
ATOM 965 O O . ARG B 1 18 ? -10.055 -16.156 -11.469 1 96.69 18 ARG B O 1
ATOM 972 N N . LYS B 1 19 ? -11.867 -15.18 -10.508 1 97.62 19 LYS B N 1
ATOM 973 C CA . LYS B 1 19 ? -11.969 -14.125 -11.508 1 97.62 19 LYS B CA 1
ATOM 974 C C . LYS B 1 19 ? -10.945 -13.023 -11.25 1 97.62 19 LYS B C 1
ATOM 976 O O . LYS B 1 19 ? -10.891 -12.461 -10.156 1 97.62 19 LYS B O 1
ATOM 981 N N . ILE B 1 20 ? -10.172 -12.773 -12.328 1 98.06 20 ILE B N 1
ATOM 982 C CA . ILE B 1 20 ? -9.125 -11.766 -12.172 1 98.06 20 ILE B CA 1
ATOM 983 C C . ILE B 1 20 ? -9.367 -10.617 -13.148 1 98.06 20 ILE B C 1
ATOM 985 O O . ILE B 1 20 ? -9.594 -10.844 -14.336 1 98.06 20 ILE B O 1
ATOM 989 N N . GLU B 1 21 ? -9.414 -9.445 -12.594 1 98.38 21 GLU B N 1
ATOM 990 C CA . GLU B 1 21 ? -9.508 -8.219 -13.375 1 98.38 21 GLU B CA 1
ATOM 991 C C . GLU B 1 21 ? -8.273 -7.34 -13.164 1 98.38 21 GLU B C 1
ATOM 993 O O . GLU B 1 21 ? -8.039 -6.84 -12.055 1 98.38 21 GLU B O 1
ATOM 998 N N . VAL B 1 22 ? -7.578 -7.133 -14.273 1 98.31 22 VAL B N 1
ATOM 999 C CA . VAL B 1 22 ? -6.363 -6.328 -14.188 1 98.31 22 VAL B CA 1
ATOM 1000 C C . VAL B 1 22 ? -6.719 -4.848 -14.305 1 98.31 22 VAL B C 1
ATOM 1002 O O . VAL B 1 22 ? -7.352 -4.43 -15.281 1 98.31 22 VAL B O 1
ATOM 1005 N N . LEU B 1 23 ? -6.289 -4.152 -13.336 1 97.19 23 LEU B N 1
ATOM 1006 C CA . LEU B 1 23 ? -6.598 -2.725 -13.32 1 97.19 23 LEU B CA 1
ATOM 1007 C C . LEU B 1 23 ? -5.395 -1.905 -13.781 1 97.19 23 LEU B C 1
ATOM 1009 O O . LEU B 1 23 ? -5.551 -0.925 -14.508 1 97.19 23 LEU B O 1
ATOM 1013 N N . ILE B 1 24 ? -4.195 -2.197 -13.359 1 96.69 24 ILE B N 1
ATOM 1014 C CA . ILE B 1 24 ? -2.938 -1.596 -13.781 1 96.69 24 ILE B CA 1
ATOM 1015 C C . ILE B 1 24 ? -1.865 -2.674 -13.914 1 96.69 24 ILE B C 1
ATOM 1017 O O . ILE B 1 24 ? -1.708 -3.512 -13.016 1 96.69 24 ILE B O 1
ATOM 1021 N N . ALA B 1 25 ? -1.207 -2.689 -15 1 97 25 ALA B N 1
ATOM 1022 C CA . ALA B 1 25 ? -0.119 -3.643 -15.203 1 97 25 ALA B CA 1
ATOM 1023 C C . ALA B 1 25 ? 1.112 -2.957 -15.781 1 97 25 ALA B C 1
ATOM 1025 O O . ALA B 1 25 ? 1.234 -2.814 -17 1 97 25 ALA B O 1
ATOM 1026 N N . GLU B 1 26 ? 1.926 -2.52 -14.945 1 95.25 26 GLU B N 1
ATOM 1027 C CA . GLU B 1 26 ? 3.25 -2.027 -15.312 1 95.25 26 GLU B CA 1
ATOM 1028 C C . GLU B 1 26 ? 4.344 -2.977 -14.836 1 95.25 26 GLU B C 1
ATOM 1030 O O . GLU B 1 26 ? 5.262 -2.566 -14.125 1 95.25 26 GLU B O 1
ATOM 1035 N N . ILE B 1 27 ? 4.152 -4.211 -15.242 1 94.75 27 ILE B N 1
ATOM 1036 C CA . ILE B 1 27 ? 5.023 -5.32 -14.875 1 94.75 27 ILE B CA 1
ATOM 1037 C C . ILE B 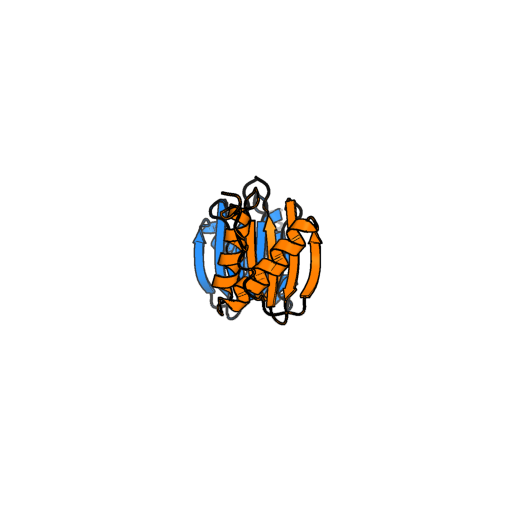1 27 ? 5.051 -6.352 -16 1 94.75 27 ILE B C 1
ATOM 1039 O O . ILE B 1 27 ? 4.074 -6.504 -16.734 1 94.75 27 ILE B O 1
ATOM 1043 N N . PRO B 1 28 ? 6.215 -7.031 -16.156 1 95.19 28 PRO B N 1
ATOM 1044 C CA . PRO B 1 28 ? 6.277 -8.047 -17.219 1 95.19 28 PRO B CA 1
ATOM 1045 C C . PRO B 1 28 ? 5.203 -9.125 -17.047 1 95.19 28 PRO B C 1
ATOM 1047 O O . PRO B 1 28 ? 4.801 -9.438 -15.93 1 95.19 28 PRO B O 1
ATOM 1050 N N . GLU B 1 29 ? 4.797 -9.695 -18.203 1 96.38 29 GLU B N 1
ATOM 1051 C CA . GLU B 1 29 ? 3.723 -10.68 -18.25 1 96.38 29 GLU B CA 1
ATOM 1052 C C . GLU B 1 29 ? 4.047 -11.891 -17.375 1 96.38 29 GLU B C 1
ATOM 1054 O O . GLU B 1 29 ? 3.164 -12.438 -16.703 1 96.38 29 GLU B O 1
ATOM 1059 N N . GLU B 1 30 ? 5.227 -12.227 -17.422 1 96 30 GLU B N 1
ATOM 1060 C CA . GLU B 1 30 ? 5.637 -13.375 -16.625 1 96 30 GLU B CA 1
ATOM 1061 C C . GLU B 1 30 ? 5.391 -13.125 -15.141 1 96 30 GLU B C 1
ATOM 1063 O O . GLU B 1 30 ? 4.902 -14.008 -14.43 1 96 30 GLU B O 1
ATOM 1068 N N . LEU B 1 31 ? 5.707 -11.953 -14.695 1 95.88 31 LEU B N 1
ATOM 1069 C CA . LEU B 1 31 ? 5.516 -11.586 -13.297 1 95.88 31 LEU B CA 1
ATOM 1070 C C . LEU B 1 31 ? 4.035 -11.406 -12.977 1 95.88 31 LEU B C 1
ATOM 1072 O O . LEU B 1 31 ? 3.602 -11.68 -11.859 1 95.88 31 LEU B O 1
ATOM 1076 N N . GLN B 1 32 ? 3.287 -11.016 -13.93 1 97.25 32 GLN B N 1
ATOM 1077 C CA . GLN B 1 32 ? 1.84 -10.922 -13.766 1 97.25 32 GLN B CA 1
ATOM 1078 C C . GLN B 1 32 ? 1.232 -12.281 -13.445 1 97.25 32 GLN B C 1
ATOM 1080 O O . GLN B 1 32 ? 0.451 -12.414 -12.5 1 97.25 32 GLN B O 1
ATOM 1085 N N . GLN B 1 33 ? 1.643 -13.219 -14.258 1 97.12 33 GLN B N 1
ATOM 1086 C CA . GLN B 1 33 ? 1.108 -14.562 -14.078 1 97.12 33 GLN B CA 1
ATOM 1087 C C . GLN B 1 33 ? 1.528 -15.148 -12.727 1 97.12 33 GLN B C 1
ATOM 1089 O O . GLN B 1 33 ? 0.735 -15.812 -12.055 1 97.12 33 GLN B O 1
ATOM 1094 N N . LYS B 1 34 ? 2.721 -14.867 -12.438 1 96.81 34 LYS B N 1
ATOM 1095 C CA . LYS B 1 34 ? 3.221 -15.312 -11.141 1 96.81 34 LYS B CA 1
ATOM 1096 C C . LYS B 1 34 ? 2.412 -14.695 -10 1 96.81 34 LYS B C 1
ATOM 1098 O O . LYS B 1 34 ? 2.039 -15.391 -9.047 1 96.81 34 LYS B O 1
ATOM 1103 N N . ALA B 1 35 ? 2.139 -13.43 -10.055 1 97.94 35 ALA B N 1
ATOM 1104 C CA . ALA B 1 35 ? 1.388 -12.711 -9.023 1 97.94 35 ALA B CA 1
ATOM 1105 C C . ALA B 1 35 ? -0.036 -13.25 -8.906 1 97.94 35 ALA B C 1
ATOM 1107 O O . ALA B 1 35 ? -0.528 -13.492 -7.805 1 97.94 35 ALA B O 1
ATOM 1108 N N . LYS B 1 36 ? -0.661 -13.453 -10.047 1 97.94 36 LYS B N 1
ATOM 1109 C CA . LYS B 1 36 ? -2.023 -13.977 -10.062 1 97.94 36 LYS B CA 1
ATOM 1110 C C . LYS B 1 36 ? -2.094 -15.352 -9.398 1 97.94 36 LYS B C 1
ATOM 1112 O O . LYS B 1 36 ? -2.967 -15.594 -8.562 1 97.94 36 LYS B O 1
ATOM 1117 N N . ARG B 1 37 ? -1.201 -16.125 -9.797 1 96.81 37 ARG B N 1
ATOM 1118 C CA . ARG B 1 37 ? -1.185 -17.469 -9.242 1 96.81 37 ARG B CA 1
ATOM 1119 C C . ARG B 1 37 ? -0.913 -17.438 -7.742 1 96.81 37 ARG B C 1
ATOM 1121 O O . ARG B 1 37 ? -1.585 -18.125 -6.973 1 96.81 37 ARG B O 1
ATOM 1128 N N . ARG B 1 38 ? 0.075 -16.672 -7.336 1 97.62 38 ARG B N 1
ATOM 1129 C CA . ARG B 1 38 ? 0.459 -16.609 -5.93 1 97.62 38 ARG B CA 1
ATOM 1130 C C . ARG B 1 38 ? -0.683 -16.078 -5.07 1 97.62 38 ARG B C 1
ATOM 1132 O O . ARG B 1 38 ? -0.904 -16.562 -3.955 1 97.62 38 ARG B O 1
ATOM 1139 N N . VAL B 1 39 ? -1.377 -15.109 -5.586 1 98.25 39 VAL B N 1
ATOM 1140 C CA . VAL B 1 39 ? -2.496 -14.539 -4.844 1 98.25 39 VAL B CA 1
ATOM 1141 C C . VAL B 1 39 ? -3.59 -15.586 -4.672 1 98.25 39 VAL B C 1
ATOM 1143 O O . VAL B 1 39 ? -4.172 -15.719 -3.594 1 98.25 39 VAL B O 1
ATOM 1146 N N . CYS B 1 40 ? -3.812 -16.328 -5.715 1 97.88 40 CYS B N 1
ATOM 1147 C CA . CYS B 1 40 ? -4.82 -17.375 -5.633 1 97.88 40 CYS B CA 1
ATOM 1148 C C . CYS B 1 40 ? -4.438 -18.422 -4.594 1 97.88 40 CYS B C 1
ATOM 1150 O O . CYS B 1 40 ? -5.273 -18.859 -3.795 1 97.88 40 CYS B O 1
ATOM 1152 N N . LEU B 1 41 ? -3.188 -18.766 -4.594 1 97.5 41 LEU B N 1
ATOM 1153 C CA . LEU B 1 41 ? -2.695 -19.719 -3.617 1 97.5 41 LEU B CA 1
ATOM 1154 C C . LEU B 1 41 ? -2.795 -19.156 -2.203 1 97.5 41 LEU B C 1
ATOM 1156 O O . LEU B 1 41 ? -3.205 -19.859 -1.277 1 97.5 41 LEU B O 1
ATOM 1160 N N . ALA B 1 42 ? -2.441 -17.938 -2.049 1 97.94 42 ALA B N 1
ATOM 1161 C CA . ALA B 1 42 ? -2.49 -17.281 -0.744 1 97.94 42 ALA B CA 1
ATOM 1162 C C . ALA B 1 42 ? -3.924 -17.188 -0.227 1 97.94 42 ALA B C 1
ATOM 1164 O O . ALA B 1 42 ? -4.18 -17.422 0.957 1 97.94 42 ALA B O 1
ATOM 1165 N N . MET B 1 43 ? -4.805 -16.875 -1.14 1 97.5 43 MET B N 1
ATOM 1166 C CA . MET B 1 43 ? -6.207 -16.734 -0.755 1 97.5 43 MET B CA 1
ATOM 1167 C C . MET B 1 43 ? -6.809 -18.078 -0.372 1 97.5 43 MET B C 1
ATOM 1169 O O . MET B 1 43 ? -7.781 -18.141 0.386 1 97.5 43 MET B O 1
ATOM 1173 N N . ASP B 1 44 ? -6.273 -19.188 -0.919 1 97.38 44 ASP B N 1
ATOM 1174 C CA . ASP B 1 44 ? -6.695 -20.516 -0.523 1 97.38 44 ASP B CA 1
ATOM 1175 C C . ASP B 1 44 ? -6.172 -20.875 0.868 1 97.38 44 ASP B C 1
ATOM 1177 O O . ASP B 1 44 ? -6.805 -21.641 1.602 1 97.38 44 ASP B O 1
ATOM 1181 N N . LYS B 1 45 ? -5.109 -20.234 1.223 1 97.19 45 LYS B N 1
ATOM 1182 C CA . LYS B 1 45 ? -4.395 -20.609 2.438 1 97.19 45 LYS B CA 1
ATOM 1183 C C . LYS B 1 45 ? -4.773 -19.703 3.605 1 97.19 45 LYS B C 1
ATOM 1185 O O . LYS B 1 45 ? -4.805 -20.141 4.758 1 97.19 45 LYS B O 1
ATOM 1190 N N . TYR B 1 46 ? -5.035 -18.422 3.314 1 97.5 46 TYR B N 1
ATOM 1191 C CA . TYR B 1 46 ? -5.242 -17.438 4.371 1 97.5 46 TYR B CA 1
ATOM 1192 C C . TYR B 1 46 ? -6.57 -16.719 4.195 1 97.5 46 TYR B C 1
ATOM 1194 O O . TYR B 1 46 ? -7.008 -16.484 3.066 1 97.5 46 TYR B O 1
ATOM 1202 N N . ASP B 1 47 ? -7.125 -16.266 5.32 1 96.25 47 ASP B N 1
ATOM 1203 C CA . ASP B 1 47 ? -8.336 -15.445 5.293 1 96.25 47 ASP B CA 1
ATOM 1204 C C . ASP B 1 47 ? -8.008 -13.977 5.543 1 96.25 47 ASP B C 1
ATOM 1206 O O . ASP B 1 47 ? -8.719 -13.094 5.062 1 96.25 47 ASP B O 1
ATOM 1210 N N . ILE B 1 48 ? -7.008 -13.797 6.285 1 96.75 48 ILE B N 1
ATOM 1211 C CA . ILE B 1 48 ? -6.652 -12.453 6.727 1 96.75 48 ILE B CA 1
ATOM 1212 C C . ILE B 1 48 ? -5.871 -11.734 5.629 1 96.75 48 ILE B C 1
ATOM 1214 O O . ILE B 1 48 ? -4.891 -12.273 5.102 1 96.75 48 ILE B O 1
ATOM 1218 N N . GLU B 1 49 ? -6.344 -10.57 5.289 1 97.94 49 GLU B N 1
ATOM 1219 C CA . GLU B 1 49 ? -5.754 -9.773 4.219 1 97.94 49 GLU B CA 1
ATOM 1220 C C . GLU B 1 49 ? -4.258 -9.562 4.449 1 97.94 49 GLU B C 1
ATOM 1222 O O . GLU B 1 49 ? -3.459 -9.68 3.518 1 97.94 49 GLU B O 1
ATOM 1227 N N . LYS B 1 50 ? -3.879 -9.328 5.637 1 97.38 50 LYS B N 1
ATOM 1228 C CA . LYS B 1 50 ? -2.479 -9.094 5.977 1 97.38 50 LYS B CA 1
ATOM 1229 C C . LYS B 1 50 ? -1.632 -10.328 5.68 1 97.38 50 LYS B C 1
ATOM 1231 O O . LYS B 1 50 ? -0.52 -10.219 5.156 1 97.38 50 LYS B O 1
ATOM 1236 N N . ASP B 1 51 ? -2.107 -11.461 5.984 1 98.12 51 ASP B N 1
ATOM 1237 C CA . ASP B 1 51 ? -1.373 -12.703 5.746 1 98.12 51 ASP B CA 1
ATOM 1238 C C . ASP B 1 51 ? -1.232 -12.977 4.25 1 98.12 51 ASP B C 1
ATOM 1240 O O . ASP B 1 51 ? -0.2 -13.484 3.801 1 98.12 51 ASP B O 1
ATOM 1244 N N . ILE B 1 52 ? -2.248 -12.609 3.533 1 98.31 52 ILE B N 1
ATOM 1245 C CA . ILE B 1 52 ? -2.199 -12.773 2.084 1 98.31 52 ILE B CA 1
ATOM 1246 C C . ILE B 1 52 ? -1.121 -11.859 1.5 1 98.31 52 ILE B C 1
ATOM 1248 O O . ILE B 1 52 ? -0.246 -12.32 0.762 1 98.31 52 ILE B O 1
ATOM 1252 N N . ALA B 1 53 ? -1.172 -10.656 1.906 1 98.56 53 ALA B N 1
ATOM 1253 C CA . ALA B 1 53 ? -0.171 -9.703 1.44 1 98.56 53 ALA B CA 1
ATOM 1254 C C . ALA B 1 53 ? 1.237 -10.156 1.814 1 98.56 53 ALA B C 1
ATOM 1256 O O . ALA B 1 53 ? 2.162 -10.055 1.005 1 98.56 53 ALA B O 1
ATOM 1257 N N . THR B 1 54 ? 1.388 -10.68 2.977 1 98.12 54 THR B N 1
ATOM 1258 C CA . THR B 1 54 ? 2.686 -11.117 3.48 1 98.12 54 THR B CA 1
ATOM 1259 C C . THR B 1 54 ? 3.209 -12.305 2.676 1 98.12 54 THR B C 1
ATOM 1261 O O . THR B 1 54 ? 4.391 -12.352 2.322 1 98.12 54 THR B O 1
ATOM 1264 N N . ASP B 1 55 ? 2.359 -13.156 2.395 1 98.12 55 ASP B N 1
ATOM 1265 C CA . ASP B 1 55 ? 2.738 -14.344 1.631 1 98.12 55 ASP B CA 1
ATOM 1266 C C . ASP B 1 55 ? 3.193 -13.961 0.222 1 98.12 55 ASP B C 1
ATOM 1268 O O . ASP B 1 55 ? 4.234 -14.43 -0.245 1 98.12 55 ASP B O 1
ATOM 1272 N N . VAL B 1 56 ? 2.41 -13.141 -0.42 1 98.12 56 VAL B N 1
ATOM 1273 C CA . VAL B 1 56 ? 2.723 -12.734 -1.785 1 98.12 56 VAL B CA 1
ATOM 1274 C C . VAL B 1 56 ? 4.043 -11.969 -1.806 1 98.12 56 VAL B C 1
ATOM 1276 O O . VAL B 1 56 ? 4.926 -12.266 -2.615 1 98.12 56 VAL B O 1
ATOM 1279 N N . LYS B 1 57 ? 4.137 -11.062 -0.97 1 97.56 57 LYS B N 1
ATOM 1280 C CA . LYS B 1 57 ? 5.359 -10.266 -0.896 1 97.56 57 LYS B CA 1
ATOM 1281 C C . LYS B 1 57 ? 6.578 -11.148 -0.661 1 97.56 57 LYS B C 1
ATOM 1283 O O . LYS B 1 57 ? 7.613 -10.977 -1.302 1 97.56 57 LYS B O 1
ATOM 1288 N N . LYS B 1 58 ? 6.516 -12.047 0.272 1 96.75 58 LYS B N 1
ATOM 1289 C CA . LYS B 1 58 ? 7.613 -12.953 0.601 1 96.75 58 LYS B CA 1
ATOM 1290 C C . LYS B 1 58 ? 8.023 -13.781 -0.612 1 96.75 58 LYS B C 1
ATOM 1292 O O . LYS B 1 58 ? 9.219 -13.961 -0.872 1 96.75 58 LYS B O 1
ATOM 1297 N N . HIS B 1 59 ? 7.07 -14.242 -1.275 1 96.62 59 HIS B N 1
ATOM 1298 C CA . HIS B 1 59 ? 7.34 -15.047 -2.463 1 96.62 59 HIS B CA 1
ATOM 1299 C C . HIS B 1 59 ? 8.094 -14.234 -3.514 1 96.62 59 HIS B C 1
ATOM 1301 O O . HIS B 1 59 ? 9.07 -14.719 -4.098 1 96.62 59 HIS B O 1
ATOM 1307 N N . PHE B 1 60 ? 7.723 -13.023 -3.693 1 96.56 60 PHE B N 1
ATOM 1308 C CA . PHE B 1 60 ? 8.391 -12.18 -4.684 1 96.56 60 PHE B CA 1
ATOM 1309 C C . PHE B 1 60 ? 9.758 -11.742 -4.184 1 96.56 60 PHE B C 1
ATOM 1311 O O . PHE B 1 60 ? 10.703 -11.609 -4.973 1 96.56 60 PHE B O 1
ATOM 1318 N N . ASP B 1 61 ? 9.875 -11.547 -2.947 1 94.69 61 ASP B N 1
ATOM 1319 C CA . ASP B 1 61 ? 11.188 -11.234 -2.385 1 94.69 61 ASP B CA 1
ATOM 1320 C C . ASP B 1 61 ? 12.172 -12.367 -2.635 1 94.69 61 ASP B C 1
ATOM 1322 O O . ASP B 1 61 ? 13.367 -12.133 -2.84 1 94.69 61 ASP B O 1
ATOM 1326 N N . GLU B 1 62 ? 11.664 -13.508 -2.6 1 95.25 62 GLU B N 1
ATOM 1327 C CA . GLU B 1 62 ? 12.516 -14.688 -2.727 1 95.25 62 GLU B CA 1
ATOM 1328 C C . GLU B 1 62 ? 12.812 -15 -4.191 1 95.25 62 GLU B C 1
ATOM 1330 O O . GLU B 1 62 ? 13.906 -15.461 -4.527 1 95.25 62 GLU B O 1
ATOM 1335 N N . GLU B 1 63 ? 11.875 -14.719 -5.051 1 94.06 63 GLU B N 1
ATOM 1336 C CA . GLU B 1 63 ? 11.977 -15.211 -6.422 1 94.06 63 GLU B CA 1
ATOM 1337 C C . GLU B 1 63 ? 12.383 -14.094 -7.379 1 94.06 63 GLU B C 1
ATOM 1339 O O . GLU B 1 63 ? 12.805 -14.352 -8.508 1 94.06 63 GLU B O 1
ATOM 1344 N N . CYS B 1 64 ? 12.203 -12.906 -6.926 1 91.62 64 CYS B N 1
ATOM 1345 C CA . CYS B 1 64 ? 12.492 -11.766 -7.789 1 91.62 64 CYS B CA 1
ATOM 1346 C C . CYS B 1 64 ? 13.461 -10.797 -7.121 1 91.62 64 CYS B C 1
ATOM 1348 O O . CYS B 1 64 ? 13.57 -10.781 -5.891 1 91.62 64 CYS B O 1
ATOM 1350 N N . GLU B 1 65 ? 14.148 -10.133 -7.902 1 87.31 65 GLU B N 1
ATOM 1351 C CA . GLU B 1 65 ? 15.055 -9.117 -7.375 1 87.31 65 GLU B CA 1
ATOM 1352 C C . GLU B 1 65 ? 14.297 -7.84 -7.023 1 87.31 65 GLU B C 1
ATOM 1354 O O . GLU B 1 65 ? 13.234 -7.566 -7.586 1 87.31 65 GLU B O 1
ATOM 1359 N N . GLY B 1 66 ? 14.875 -7.117 -5.973 1 88.25 66 GLY B N 1
ATOM 1360 C CA . GLY B 1 66 ? 14.312 -5.832 -5.594 1 88.25 66 GLY B CA 1
ATOM 1361 C C . GLY B 1 66 ? 13.523 -5.887 -4.297 1 88.25 66 GLY B C 1
ATOM 1362 O O . GLY B 1 66 ? 13.445 -6.938 -3.656 1 88.25 66 GLY B O 1
ATOM 1363 N N . SER B 1 67 ? 13.055 -4.742 -3.854 1 90.75 67 SER B N 1
ATOM 1364 C CA . SER B 1 67 ? 12.242 -4.617 -2.648 1 90.75 67 SER B CA 1
ATOM 1365 C C . SER B 1 67 ? 10.758 -4.547 -2.988 1 90.75 67 SER B C 1
ATOM 1367 O O . SER B 1 67 ? 10.289 -3.547 -3.535 1 90.75 67 SER B O 1
ATOM 1369 N N . TRP B 1 68 ? 10.078 -5.602 -2.668 1 94.81 68 TRP B N 1
ATOM 1370 C CA . TRP B 1 68 ? 8.68 -5.695 -3.07 1 94.81 68 TRP B CA 1
ATOM 1371 C C . TRP B 1 68 ? 7.758 -5.262 -1.937 1 94.81 68 TRP B C 1
ATOM 1373 O O . TRP B 1 68 ? 8.078 -5.445 -0.76 1 94.81 68 TRP B O 1
ATOM 1383 N N . HIS B 1 69 ? 6.621 -4.645 -2.248 1 96.38 69 HIS B N 1
ATOM 1384 C CA . HIS B 1 69 ? 5.527 -4.254 -1.364 1 96.38 69 HIS B CA 1
ATOM 1385 C C . HIS B 1 69 ? 4.195 -4.824 -1.849 1 96.38 69 HIS B C 1
ATOM 1387 O O . HIS B 1 69 ? 3.947 -4.887 -3.055 1 96.38 69 HIS B O 1
ATOM 1393 N N . CYS B 1 70 ? 3.381 -5.25 -0.901 1 98.25 70 CYS B N 1
ATOM 1394 C CA . CYS B 1 70 ? 2.09 -5.801 -1.293 1 98.25 70 CYS B CA 1
ATOM 1395 C C . CYS B 1 70 ? 0.981 -5.312 -0.369 1 98.25 70 CYS B C 1
ATOM 1397 O O . CYS B 1 70 ? 1.148 -5.293 0.852 1 98.25 70 CYS B O 1
ATOM 1399 N N . VAL B 1 71 ? -0.077 -4.844 -0.963 1 98.56 71 VAL B N 1
ATOM 1400 C CA . VAL B 1 71 ? -1.305 -4.488 -0.259 1 98.56 71 VAL B CA 1
ATOM 1401 C C . VAL B 1 71 ? -2.461 -5.348 -0.767 1 98.56 71 VAL B C 1
ATOM 1403 O O . VAL B 1 71 ? -2.609 -5.551 -1.975 1 98.56 71 VAL B O 1
ATOM 1406 N N . SER B 1 72 ? -3.221 -5.887 0.084 1 98.69 72 SER B N 1
ATOM 1407 C CA . SER B 1 72 ? -4.406 -6.656 -0.268 1 98.69 72 SER B CA 1
ATOM 1408 C C . SER B 1 72 ? -5.605 -6.25 0.583 1 98.69 72 SER B C 1
ATOM 1410 O O . SER B 1 72 ? -5.477 -6.055 1.794 1 98.69 72 SER B O 1
ATOM 1412 N N . GLY B 1 73 ? -6.746 -6.098 -0.065 1 98.12 73 GLY B N 1
ATOM 1413 C CA . GLY B 1 73 ? -7.902 -5.695 0.721 1 98.12 73 GLY B CA 1
ATOM 1414 C C . GLY B 1 73 ? -9.172 -5.566 -0.103 1 98.12 73 GLY B C 1
ATOM 1415 O O . GLY B 1 73 ? -9.117 -5.555 -1.334 1 98.12 73 GLY B O 1
ATOM 1416 N N . ARG B 1 74 ? -10.266 -5.406 0.608 1 96.88 74 ARG B N 1
ATOM 1417 C CA . ARG B 1 74 ? -11.578 -5.328 -0.029 1 96.88 74 ARG B CA 1
ATOM 1418 C C . ARG B 1 74 ? -11.914 -3.891 -0.415 1 96.88 74 ARG B C 1
ATOM 1420 O O . ARG B 1 74 ? -12.727 -3.656 -1.313 1 96.88 74 ARG B O 1
ATOM 1427 N N . SER B 1 75 ? -11.297 -2.926 0.307 1 96.69 75 SER B N 1
ATOM 1428 C CA . SER B 1 75 ? -11.625 -1.523 0.066 1 96.69 75 SER B CA 1
ATOM 1429 C C . SER B 1 75 ? -10.453 -0.613 0.427 1 96.69 75 SER B C 1
ATOM 1431 O O . SER B 1 75 ? -10.18 -0.385 1.607 1 96.69 75 SER B O 1
ATOM 1433 N N . PHE B 1 76 ? -9.805 -0.115 -0.599 1 98.12 76 PHE B N 1
ATOM 1434 C CA . PHE B 1 76 ? -8.734 0.845 -0.381 1 98.12 76 PHE B CA 1
ATOM 1435 C C . PHE B 1 76 ? -8.406 1.592 -1.668 1 98.12 76 PHE B C 1
ATOM 1437 O O . PHE B 1 76 ? -8.773 1.152 -2.758 1 98.12 76 PHE B O 1
ATOM 1444 N N . GLY B 1 77 ? -7.855 2.736 -1.506 1 97.19 77 GLY B N 1
ATOM 1445 C CA . GLY B 1 77 ? -7.184 3.482 -2.559 1 97.19 77 GLY B CA 1
ATOM 1446 C C . GLY B 1 77 ? -5.695 3.637 -2.328 1 97.19 77 GLY B C 1
ATOM 1447 O O . GLY B 1 77 ? -5.227 3.553 -1.19 1 97.19 77 GLY B O 1
ATOM 1448 N N . CYS B 1 78 ? -4.988 3.846 -3.484 1 96.88 78 CYS B N 1
ATOM 1449 C CA . CYS B 1 78 ? -3.541 3.934 -3.324 1 96.88 78 CYS B CA 1
ATOM 1450 C C . CYS B 1 78 ? -2.934 4.883 -4.352 1 96.88 78 CYS B C 1
ATOM 1452 O O . CYS B 1 78 ? -3.529 5.133 -5.398 1 96.88 78 CYS B O 1
ATOM 1454 N N . SER B 1 79 ? -1.881 5.441 -3.918 1 95.81 79 SER B N 1
ATOM 1455 C CA . SER B 1 79 ? -1.03 6.254 -4.781 1 95.81 79 SER B CA 1
ATOM 1456 C C . SER B 1 79 ? 0.444 5.922 -4.578 1 95.81 79 SER B C 1
ATOM 1458 O O . SER B 1 79 ? 0.973 6.066 -3.475 1 95.81 79 SER B O 1
ATOM 1460 N N . VAL B 1 80 ? 1.024 5.383 -5.613 1 94.19 80 VAL B N 1
ATOM 1461 C CA . VAL B 1 80 ? 2.422 4.961 -5.582 1 94.19 80 VAL B CA 1
ATOM 1462 C C . VAL B 1 80 ? 3.234 5.789 -6.574 1 94.19 80 VAL B C 1
ATOM 1464 O O . VAL B 1 80 ? 2.701 6.266 -7.578 1 94.19 80 VAL B O 1
ATOM 1467 N N . THR B 1 81 ? 4.496 5.949 -6.258 1 85.75 81 THR B N 1
ATOM 1468 C CA . THR B 1 81 ? 5.355 6.781 -7.094 1 85.75 81 THR B CA 1
ATOM 1469 C C . THR B 1 81 ? 5.574 6.133 -8.461 1 85.75 81 THR B C 1
ATOM 1471 O O . THR B 1 81 ? 5.527 4.906 -8.586 1 85.75 81 THR B O 1
ATOM 1474 N N . HIS B 1 82 ? 5.879 7.008 -9.383 1 77.38 82 HIS B N 1
ATOM 1475 C CA . HIS B 1 82 ? 6.176 6.559 -10.734 1 77.38 82 HIS B CA 1
ATOM 1476 C C . HIS B 1 82 ? 7.57 5.949 -10.828 1 77.38 82 HI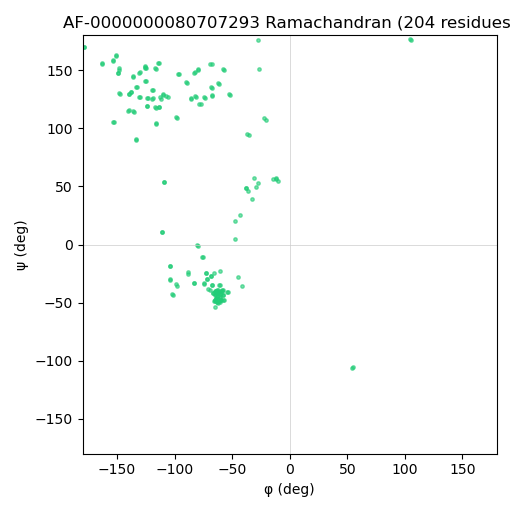S B C 1
ATOM 1478 O O . HIS B 1 82 ? 7.898 5.281 -11.805 1 77.38 82 HIS B O 1
ATOM 1484 N N . GLU B 1 83 ? 8.305 6.117 -9.805 1 77.62 83 GLU B N 1
ATOM 1485 C CA . GLU B 1 83 ? 9.68 5.621 -9.82 1 77.62 83 GLU B CA 1
ATOM 1486 C C . GLU B 1 83 ? 9.727 4.121 -9.539 1 77.62 83 GLU B C 1
ATOM 1488 O O . GLU B 1 83 ? 10.781 3.5 -9.625 1 77.62 83 GLU B O 1
ATOM 1493 N N . THR B 1 84 ? 8.602 3.58 -9.328 1 79.75 84 THR B N 1
ATOM 1494 C CA . THR B 1 84 ? 8.539 2.143 -9.086 1 79.75 84 THR B CA 1
ATOM 1495 C C . THR B 1 84 ? 8.906 1.366 -10.352 1 79.75 84 THR B C 1
ATOM 1497 O O . THR B 1 84 ? 8.586 1.791 -11.461 1 79.75 84 THR B O 1
ATOM 1500 N N . LYS B 1 85 ? 9.734 0.33 -10.234 1 80.5 85 LYS B N 1
ATOM 1501 C CA . LYS B 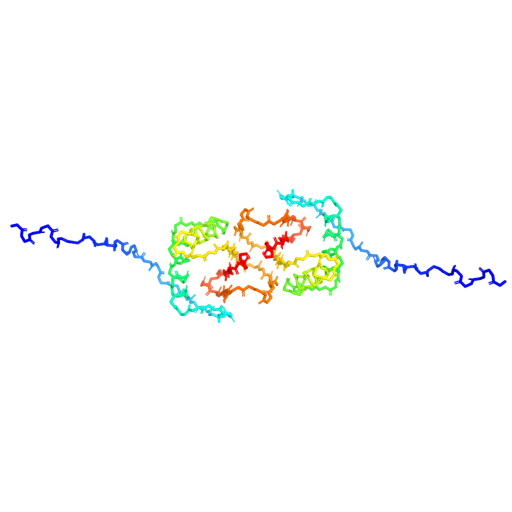1 85 ? 10.18 -0.483 -11.359 1 80.5 85 LYS B CA 1
ATOM 1502 C C . LYS B 1 85 ? 9.039 -1.347 -11.898 1 80.5 85 LYS B C 1
ATOM 1504 O O . LYS B 1 85 ? 8.922 -1.557 -13.102 1 80.5 85 LYS B O 1
ATOM 1509 N N . HIS B 1 86 ? 8.281 -1.819 -10.984 1 91.56 86 HIS B N 1
ATOM 1510 C CA . HIS B 1 86 ? 7.156 -2.682 -11.328 1 91.56 86 HIS B CA 1
ATOM 1511 C C . HIS B 1 86 ? 5.91 -2.309 -10.539 1 91.56 86 HIS B C 1
ATOM 1513 O O . HIS B 1 86 ? 6.008 -1.879 -9.383 1 91.56 86 HIS B O 1
ATOM 1519 N N . LEU B 1 87 ? 4.777 -2.428 -11.203 1 96.19 87 LEU B N 1
ATOM 1520 C CA . LEU B 1 87 ? 3.494 -2.18 -10.555 1 96.19 87 LEU B CA 1
ATOM 1521 C C . LEU B 1 87 ? 2.408 -3.078 -11.133 1 96.19 87 LEU B C 1
ATOM 1523 O O . LEU B 1 87 ? 2.24 -3.145 -12.359 1 96.19 87 LEU B O 1
ATOM 1527 N N . PHE B 1 88 ? 1.741 -3.695 -10.32 1 98.19 88 PHE B N 1
ATOM 1528 C CA . PHE B 1 88 ? 0.642 -4.566 -10.719 1 98.19 88 PHE B CA 1
ATOM 1529 C C . PHE B 1 88 ? -0.539 -4.418 -9.766 1 98.19 88 PHE B C 1
ATOM 1531 O O . PHE B 1 88 ? -0.422 -4.703 -8.57 1 98.19 88 PHE B O 1
ATOM 1538 N N . PHE B 1 89 ? -1.62 -3.932 -10.297 1 98.44 89 PHE B N 1
ATOM 1539 C CA . PHE B 1 89 ? -2.846 -3.709 -9.539 1 98.44 89 PHE B CA 1
ATOM 1540 C C . PHE B 1 89 ? -4.016 -4.449 -10.18 1 98.44 89 PHE B C 1
ATOM 1542 O O . PHE B 1 89 ? -4.355 -4.203 -11.336 1 98.44 89 PHE B O 1
ATOM 1549 N N . PHE B 1 90 ? -4.582 -5.359 -9.383 1 98.62 90 PHE B N 1
ATOM 1550 C CA . PHE B 1 90 ? -5.641 -6.172 -9.977 1 98.62 90 PHE B CA 1
ATOM 1551 C C . PHE B 1 90 ? -6.645 -6.609 -8.914 1 98.62 90 PHE B C 1
ATOM 1553 O O . PHE B 1 90 ? -6.383 -6.492 -7.719 1 98.62 90 PHE B O 1
ATOM 1560 N N . LYS B 1 91 ? -7.742 -7.02 -9.406 1 98.19 91 LYS B N 1
ATOM 1561 C CA . LYS B 1 91 ? -8.812 -7.559 -8.57 1 98.19 91 LYS B CA 1
ATOM 1562 C C . LYS B 1 91 ? -8.922 -9.07 -8.727 1 98.19 91 LYS B C 1
ATOM 1564 O O . LYS B 1 91 ? -8.922 -9.586 -9.852 1 98.19 91 LYS B O 1
ATOM 1569 N N . CYS B 1 92 ? -8.906 -9.766 -7.676 1 98.06 92 CYS B N 1
ATOM 1570 C CA . CYS B 1 92 ? -9.117 -11.203 -7.613 1 98.06 92 CYS B CA 1
ATOM 1571 C C . CYS B 1 92 ? -10.375 -11.539 -6.824 1 98.06 92 CYS B C 1
ATOM 1573 O O . CYS B 1 92 ? -10.359 -11.539 -5.594 1 98.06 92 CYS B O 1
ATOM 1575 N N . ASP B 1 93 ? -11.453 -11.906 -7.566 1 97.19 93 ASP B N 1
ATOM 1576 C CA . ASP B 1 93 ? -12.797 -11.992 -7.012 1 97.19 93 ASP B CA 1
ATOM 1577 C C . ASP B 1 93 ? -13.203 -10.672 -6.352 1 97.19 93 ASP B C 1
ATOM 1579 O O . ASP B 1 93 ? -13.422 -9.672 -7.039 1 97.19 93 ASP B O 1
ATOM 1583 N N . GLN B 1 94 ? -13.203 -10.664 -4.996 1 95.81 94 GLN B N 1
ATOM 1584 C CA . GLN B 1 94 ? -13.633 -9.445 -4.32 1 95.81 94 GLN B CA 1
ATOM 1585 C C . GLN B 1 94 ? -12.453 -8.766 -3.617 1 95.81 94 GLN B C 1
ATOM 1587 O O . GLN B 1 94 ? -12.641 -7.77 -2.916 1 95.81 94 GLN B O 1
ATOM 1592 N N . MET B 1 95 ? -11.25 -9.266 -3.93 1 97.19 95 MET B N 1
ATOM 1593 C CA . MET B 1 95 ? -10.062 -8.742 -3.266 1 97.19 95 MET B CA 1
ATOM 1594 C C . MET B 1 95 ? -9.203 -7.941 -4.238 1 97.19 95 MET B C 1
ATOM 1596 O O . MET B 1 95 ? -8.922 -8.406 -5.348 1 97.19 95 MET B O 1
ATOM 1600 N N . PHE B 1 96 ? -8.859 -6.719 -3.816 1 98.31 96 PHE B N 1
ATOM 1601 C CA . PHE B 1 96 ? -7.895 -5.93 -4.578 1 98.31 96 PHE B CA 1
ATOM 1602 C C . PHE B 1 96 ? -6.473 -6.207 -4.102 1 98.31 96 PHE B C 1
ATOM 1604 O O . PHE B 1 96 ? -6.23 -6.34 -2.9 1 98.31 96 PHE B O 1
ATOM 1611 N N . VAL B 1 97 ? -5.57 -6.309 -5.066 1 98.69 97 VAL B N 1
ATOM 1612 C CA . VAL B 1 97 ? -4.172 -6.555 -4.73 1 98.69 97 VAL B CA 1
ATOM 1613 C C . VAL B 1 97 ? -3.279 -5.559 -5.465 1 98.69 97 VAL B C 1
ATOM 1615 O O . VAL B 1 97 ? -3.391 -5.395 -6.684 1 98.69 97 VAL B O 1
ATOM 1618 N N . LEU B 1 98 ? -2.449 -4.895 -4.68 1 98.44 98 LEU B N 1
ATOM 1619 C CA . LEU B 1 98 ? -1.41 -4.027 -5.223 1 98.44 98 LEU B CA 1
ATOM 1620 C C . LEU B 1 98 ? -0.024 -4.59 -4.926 1 98.44 98 LEU B C 1
ATOM 1622 O O . LEU B 1 98 ? 0.333 -4.797 -3.766 1 98.44 98 LEU B O 1
ATOM 1626 N N . LEU B 1 99 ? 0.677 -4.879 -5.977 1 98.12 99 LEU B N 1
ATOM 1627 C CA . LEU B 1 99 ? 2.041 -5.391 -5.891 1 98.12 99 LEU B CA 1
ATOM 1628 C C . LEU B 1 99 ? 3.004 -4.504 -6.672 1 98.12 99 LEU B C 1
ATOM 1630 O O . LEU B 1 99 ? 2.752 -4.18 -7.836 1 98.12 99 LEU B O 1
ATOM 1634 N N . PHE B 1 100 ? 4.078 -4.047 -5.961 1 96.19 100 PHE B N 1
ATOM 1635 C CA . PHE B 1 100 ? 5.035 -3.219 -6.688 1 96.19 100 PHE B CA 1
ATOM 1636 C C . PHE B 1 100 ? 6.422 -3.316 -6.062 1 96.19 100 PHE B C 1
ATOM 1638 O O . PHE B 1 100 ? 6.566 -3.801 -4.941 1 96.19 100 PHE B O 1
ATOM 1645 N N . CYS B 1 101 ? 7.355 -2.984 -6.895 1 93.44 101 CYS B N 1
ATOM 1646 C CA . CYS B 1 101 ? 8.758 -3.039 -6.496 1 93.44 101 CYS B CA 1
ATOM 1647 C C . CYS B 1 101 ? 9.359 -1.642 -6.422 1 93.44 101 CYS B C 1
ATOM 1649 O O . CYS B 1 101 ? 9.211 -0.844 -7.348 1 93.44 101 CYS B O 1
ATOM 1651 N N . SER B 1 102 ? 9.969 -1.296 -5.27 1 86.06 102 SER B N 1
ATOM 1652 C CA . SER B 1 102 ? 10.633 -0.003 -5.137 1 86.06 102 SER B CA 1
ATOM 1653 C C . SER B 1 102 ? 12.039 -0.046 -5.711 1 86.06 102 SER B C 1
ATOM 1655 O O . SER B 1 102 ? 12.68 -1.103 -5.73 1 86.06 102 SER B O 1
ATOM 1657 N N . PRO B 1 103 ? 12.453 1.111 -6.254 1 74.94 103 PRO B N 1
ATOM 1658 C CA . PRO B 1 103 ? 13.805 1.141 -6.828 1 74.94 103 PRO B CA 1
ATOM 1659 C C . PRO B 1 103 ? 14.891 0.865 -5.793 1 74.94 103 PRO B C 1
ATOM 1661 O O . PRO B 1 103 ? 14.688 1.099 -4.598 1 74.94 103 PRO B O 1
ATOM 1664 N N . GLU B 1 104 ? 15.953 0.121 -5.957 1 61.16 104 GLU B N 1
ATOM 1665 C CA . GLU B 1 104 ? 17.125 -0.137 -5.121 1 61.16 104 GLU B CA 1
ATOM 1666 C C . GLU B 1 104 ? 17.844 1.16 -4.773 1 61.16 104 GLU B C 1
ATOM 1668 O O . GLU B 1 104 ? 17.844 2.109 -5.559 1 61.16 104 GLU B O 1
#

Solvent-accessible surface area (backbone atoms only — not comparable to full-atom values): 11257 Å² total; per-residue (Å²): 136,80,69,80,79,60,79,81,61,75,75,68,63,85,56,69,89,70,54,72,44,80,73,44,75,52,52,58,68,71,55,48,54,50,50,55,51,42,47,36,46,28,57,74,73,39,86,49,38,36,56,30,12,39,49,44,27,52,50,44,46,73,74,37,87,66,48,37,32,16,36,19,25,70,36,69,16,60,30,70,52,84,71,39,73,28,34,37,30,32,31,50,66,74,33,38,37,40,40,34,27,42,48,101,138,82,73,80,83,62,81,80,62,75,75,67,63,84,57,67,88,69,56,72,46,82,74,42,76,51,52,60,68,69,57,49,53,50,50,54,52,43,46,36,45,28,56,75,73,38,85,49,38,36,57,30,11,39,49,4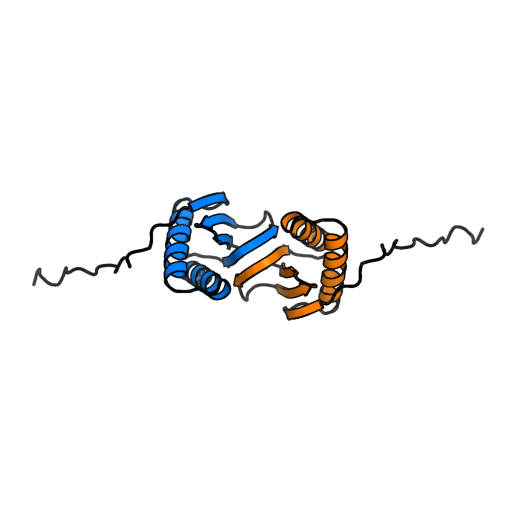4,28,50,50,44,46,72,75,37,88,64,46,38,31,16,36,19,24,69,37,68,17,59,30,70,50,85,70,40,73,28,34,38,31,32,30,50,66,74,33,37,38,40,39,33,26,41,48,104

Secondary structure (DSSP, 8-state):
--TTS---------PPP--EEEEEEES-HHHHHHHHHHHHHHHHH--SHHHHHHHHHHHHHHHSSSEEEEEEEEEEEEE--TT-SEEEEEEETTEEEEEEEE--/--TTS---------PPP--EEEEEEES-HHHHHHHHHHHHHHHHH--SHHHHHHHHHHHHHHHSSSEEEEEEEEEEEEE--TT-SEEEEEEETTEEEEEEEE--

Sequence (208 aa):
MADDEQAASEAQESVTERKIEVLIAEIPEELQQKAKRRVCLAMDKYDIEKDIATDVKKHFDEECEGSWHCVSGRSFGCSVTHETKHLFFFKCDQMFVLLFCSPEMADDEQAASEAQESVTERKIEVLIAEIPEELQQKAKRRVCLAMDKYDIEKDIATDVKKHFDEECEGSWHCVSGRSFGCSVTHETKHLFFFKCDQMFVLLFCSPE